Protein AF-A0AA35TJ56-F1 (afdb_monomer)

Structure (mmCIF, N/CA/C/O backbone):
data_AF-A0AA35TJ56-F1
#
_entry.id   AF-A0AA35TJ56-F1
#
loop_
_atom_site.group_PDB
_atom_site.id
_atom_site.type_symbol
_atom_site.label_atom_id
_atom_site.label_alt_id
_atom_site.label_comp_id
_atom_site.label_asym_id
_atom_site.label_entity_id
_atom_site.label_seq_id
_atom_site.pdbx_PDB_ins_code
_atom_site.Cartn_x
_atom_site.Cartn_y
_atom_site.Cartn_z
_atom_site.occupancy
_atom_site.B_iso_or_equiv
_atom_site.auth_seq_id
_atom_site.auth_comp_id
_atom_site.auth_asym_id
_atom_site.auth_atom_id
_atom_site.pdbx_PDB_model_num
ATOM 1 N N . MET A 1 1 ? 3.410 -33.409 -23.055 1.00 32.31 1 MET A N 1
ATOM 2 C CA . MET A 1 1 ? 4.841 -33.160 -22.765 1.00 32.31 1 MET A CA 1
ATOM 3 C C . MET A 1 1 ? 5.052 -31.660 -22.579 1.00 32.31 1 MET A C 1
ATOM 5 O O . MET A 1 1 ? 5.179 -30.959 -23.570 1.00 32.31 1 MET A O 1
ATOM 9 N N . HIS A 1 2 ? 5.062 -31.148 -21.345 1.00 24.89 2 HIS A N 1
ATOM 10 C CA . HIS A 1 2 ? 5.467 -29.762 -21.076 1.00 24.89 2 HIS A CA 1
ATOM 11 C C . HIS A 1 2 ? 6.762 -29.770 -20.264 1.00 24.89 2 HIS A C 1
ATOM 13 O O . HIS A 1 2 ? 6.748 -29.862 -19.041 1.00 24.89 2 HIS A O 1
ATOM 19 N N . LYS A 1 3 ? 7.899 -29.675 -20.961 1.00 28.48 3 LYS A N 1
ATOM 20 C CA . LYS A 1 3 ? 9.143 -29.186 -20.358 1.00 28.48 3 LYS A CA 1
ATOM 21 C C . LYS A 1 3 ? 9.008 -27.667 -20.249 1.00 28.48 3 LYS A C 1
ATOM 23 O O . LYS A 1 3 ? 9.344 -26.944 -21.183 1.00 28.48 3 LYS A O 1
ATOM 28 N N . LEU A 1 4 ? 8.464 -27.182 -19.136 1.00 37.34 4 LEU A N 1
ATOM 29 C CA . LEU A 1 4 ? 8.575 -25.769 -18.790 1.00 37.34 4 LEU A CA 1
ATOM 30 C C . LEU A 1 4 ? 10.019 -25.521 -18.344 1.00 37.34 4 LEU A C 1
ATOM 32 O O . LEU A 1 4 ? 10.494 -26.077 -17.358 1.00 37.34 4 LEU A O 1
ATOM 36 N N . SER A 1 5 ? 10.737 -24.746 -19.154 1.00 37.47 5 SER A N 1
ATOM 37 C CA . SER A 1 5 ? 12.117 -24.332 -18.918 1.00 37.47 5 SER A CA 1
ATOM 38 C C . SER A 1 5 ? 12.251 -23.634 -17.559 1.00 37.47 5 SER A C 1
ATOM 40 O O . SER A 1 5 ? 11.767 -22.519 -17.361 1.00 37.47 5 SER A O 1
ATOM 42 N N . SER A 1 6 ? 12.938 -24.308 -16.636 1.00 45.66 6 SER A N 1
ATOM 43 C CA . SER A 1 6 ? 13.346 -23.860 -15.298 1.00 45.66 6 SER A CA 1
ATOM 44 C C . SER A 1 6 ? 14.447 -22.779 -15.365 1.00 45.66 6 SER A C 1
ATOM 46 O O . SER A 1 6 ? 15.543 -22.946 -14.839 1.00 45.66 6 SER A O 1
ATOM 48 N N . LYS A 1 7 ? 14.210 -21.676 -16.091 1.00 52.25 7 LYS A N 1
ATOM 49 C CA . LYS A 1 7 ? 15.189 -20.569 -16.198 1.00 52.25 7 LYS A CA 1
ATOM 50 C C . LYS A 1 7 ? 14.617 -19.151 -16.213 1.00 52.25 7 LYS A C 1
ATOM 52 O O . LYS A 1 7 ? 15.402 -18.203 -16.217 1.00 52.25 7 LYS A O 1
ATOM 57 N N . ARG A 1 8 ? 13.296 -18.951 -16.191 1.00 55.12 8 ARG A N 1
ATOM 58 C CA . ARG A 1 8 ? 12.755 -17.588 -16.067 1.00 55.12 8 ARG A CA 1
ATOM 59 C C . ARG A 1 8 ? 12.786 -17.167 -14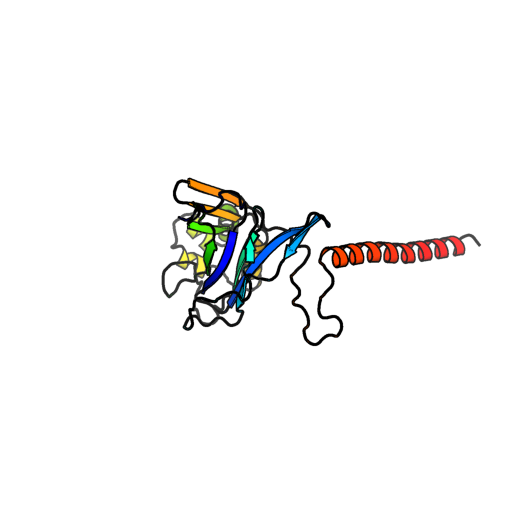.602 1.00 55.12 8 ARG A 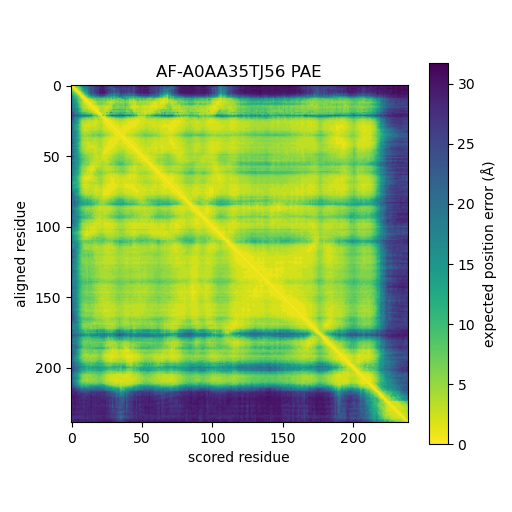C 1
ATOM 61 O O . ARG A 1 8 ? 11.987 -17.638 -13.805 1.00 55.12 8 ARG A O 1
ATOM 68 N N . ARG A 1 9 ? 13.717 -16.274 -14.261 1.00 71.25 9 ARG A N 1
ATOM 69 C CA . ARG A 1 9 ? 13.785 -15.592 -12.958 1.00 71.25 9 ARG A CA 1
ATOM 70 C C . ARG A 1 9 ? 12.761 -14.454 -12.865 1.00 71.25 9 ARG A C 1
ATOM 72 O O . ARG A 1 9 ? 13.068 -13.442 -12.272 1.00 71.25 9 ARG A O 1
ATOM 79 N N . HIS A 1 10 ? 11.611 -14.547 -13.521 1.00 79.50 10 HIS A N 1
ATOM 80 C CA . HIS A 1 10 ? 10.593 -13.497 -13.527 1.00 79.50 10 HIS A CA 1
ATOM 81 C C . HIS A 1 10 ? 9.206 -14.130 -13.642 1.00 79.50 10 HIS A C 1
ATOM 83 O O . HIS A 1 10 ? 9.070 -15.223 -14.203 1.00 79.50 10 HIS A O 1
ATOM 89 N N . SER A 1 11 ? 8.196 -13.433 -13.132 1.00 83.00 11 SER A N 1
ATOM 90 C CA . SER A 1 11 ? 6.788 -13.814 -13.233 1.00 83.00 11 SER A CA 1
ATOM 91 C C . SER A 1 11 ? 6.079 -12.930 -14.255 1.00 83.00 11 SER A C 1
ATOM 93 O O . SER A 1 11 ? 6.415 -11.757 -14.400 1.00 83.00 11 SER A O 1
ATOM 95 N N . CYS A 1 12 ? 5.122 -13.488 -14.984 1.00 83.25 12 CYS A N 1
ATOM 96 C CA . CYS A 1 12 ? 4.254 -12.767 -15.904 1.00 83.25 12 CYS A CA 1
ATOM 97 C C . CYS A 1 12 ? 2.834 -12.765 -15.336 1.00 83.25 12 CYS A C 1
ATOM 99 O O . CYS A 1 12 ? 2.259 -13.836 -15.144 1.00 83.25 12 CYS A O 1
ATOM 101 N N . VAL A 1 13 ? 2.266 -11.585 -15.092 1.00 85.38 13 VAL A N 1
ATOM 102 C CA . VAL A 1 13 ? 0.864 -11.408 -14.685 1.00 85.38 13 VAL A CA 1
ATOM 103 C C . VAL A 1 13 ? 0.025 -11.180 -15.938 1.00 85.38 13 VAL A C 1
ATOM 105 O O . VAL A 1 13 ? 0.345 -10.313 -16.752 1.00 85.38 13 VAL A O 1
ATOM 108 N N . CYS A 1 14 ? -1.046 -11.955 -16.105 1.00 86.38 14 CYS A N 1
ATOM 109 C CA . CYS A 1 14 ? -1.944 -11.852 -17.263 1.00 86.38 14 CYS A CA 1
ATOM 110 C C . CYS A 1 14 ? -3.373 -11.438 -16.888 1.00 86.38 14 CYS A C 1
ATOM 112 O O . CYS A 1 14 ? -4.100 -10.896 -17.723 1.00 86.38 14 CYS A O 1
ATOM 114 N N . LYS A 1 15 ? -3.778 -11.667 -15.635 1.00 87.62 15 LYS A N 1
ATOM 115 C CA . LYS A 1 15 ? -5.060 -11.213 -15.089 1.00 87.62 15 LYS A CA 1
ATOM 116 C C . LYS A 1 15 ? -4.904 -10.830 -13.627 1.00 87.62 15 LYS A C 1
ATOM 118 O O . LYS A 1 15 ? -4.000 -11.323 -12.949 1.00 87.62 15 LYS A O 1
ATOM 123 N N . TYR A 1 16 ? -5.834 -10.028 -13.137 1.00 90.38 16 TYR A N 1
ATOM 124 C CA . TYR A 1 16 ? -5.960 -9.719 -11.721 1.00 90.38 16 TYR A CA 1
ATOM 125 C C . TYR A 1 16 ? -7.432 -9.566 -11.334 1.00 90.38 16 TYR A C 1
ATOM 127 O O . TYR A 1 16 ? -8.294 -9.356 -12.189 1.00 90.38 16 TYR A O 1
ATOM 135 N N . THR A 1 17 ? -7.728 -9.667 -10.046 1.00 88.88 17 THR A N 1
ATOM 136 C CA . THR A 1 17 ? -8.991 -9.193 -9.472 1.00 88.88 17 THR A CA 1
ATOM 137 C C . THR A 1 17 ? -8.682 -8.456 -8.186 1.00 88.88 17 THR A C 1
ATOM 139 O O . THR A 1 17 ? -7.785 -8.853 -7.447 1.00 88.88 17 THR A O 1
ATOM 142 N N . SER A 1 18 ? -9.419 -7.390 -7.923 1.00 90.06 18 SER A N 1
ATOM 143 C CA . SER A 1 18 ? -9.176 -6.526 -6.776 1.00 90.06 18 SER A CA 1
ATOM 144 C C . SER A 1 18 ? -10.404 -6.499 -5.879 1.00 90.06 18 SER A C 1
ATOM 146 O O . SER A 1 18 ? -11.532 -6.563 -6.376 1.00 90.06 18 SER A O 1
ATOM 148 N N . HIS A 1 19 ? -10.176 -6.465 -4.570 1.00 87.69 19 HIS A N 1
ATOM 149 C CA . HIS A 1 19 ? -11.210 -6.634 -3.552 1.00 87.69 19 HIS A CA 1
ATOM 150 C C . HIS A 1 19 ? -10.999 -5.670 -2.370 1.00 87.69 19 HIS A C 1
ATOM 152 O O . HIS A 1 19 ? -10.620 -6.096 -1.278 1.00 87.69 19 HIS A O 1
ATOM 158 N N . PRO A 1 20 ? -11.156 -4.354 -2.586 1.00 84.12 20 PRO A N 1
ATOM 159 C CA . PRO A 1 20 ? -11.430 -3.417 -1.514 1.00 84.12 20 PRO A CA 1
ATOM 160 C C . PRO A 1 20 ? -12.930 -3.414 -1.184 1.00 84.12 20 PRO A C 1
ATOM 162 O O . PRO A 1 20 ? -13.748 -3.660 -2.072 1.00 84.12 20 PRO A O 1
ATOM 165 N N . HIS A 1 21 ? -13.321 -3.079 0.048 1.00 82.94 21 HIS A N 1
ATOM 166 C CA . HIS A 1 21 ? -14.738 -2.782 0.321 1.00 82.94 21 HIS A CA 1
ATOM 167 C C . HIS A 1 21 ? -15.114 -1.344 -0.091 1.00 82.94 21 HIS A C 1
ATOM 169 O O . HIS A 1 21 ? -16.293 -1.008 -0.199 1.00 82.94 21 HIS A O 1
ATOM 175 N N . SER A 1 22 ? -14.112 -0.521 -0.420 1.00 76.94 22 SER A N 1
ATOM 176 C CA . SER A 1 22 ? -14.234 0.932 -0.550 1.00 76.94 22 SER A CA 1
ATOM 177 C C . SER A 1 22 ? -13.885 1.529 -1.927 1.00 76.94 22 SER A C 1
ATOM 179 O O . SER A 1 22 ? -13.554 0.836 -2.887 1.00 76.94 22 SER A O 1
ATOM 181 N N . HIS A 1 23 ? -13.980 2.866 -1.980 1.00 82.75 23 HIS A N 1
ATOM 182 C CA . HIS A 1 23 ? -13.981 3.791 -3.128 1.00 82.75 23 HIS A CA 1
ATOM 183 C C . HIS A 1 23 ? -13.039 3.500 -4.306 1.00 82.75 23 HIS A C 1
ATOM 185 O O . HIS A 1 23 ? -13.389 3.789 -5.455 1.00 82.75 23 HIS A O 1
ATOM 191 N N . GLY A 1 24 ? -11.825 3.013 -4.068 1.00 91.44 24 GLY A N 1
ATOM 192 C CA . GLY A 1 24 ? -10.885 2.816 -5.161 1.00 91.44 24 GLY A CA 1
ATOM 193 C C . GLY A 1 24 ? -9.568 2.201 -4.748 1.00 91.44 24 GLY A C 1
ATOM 194 O O . GLY A 1 24 ? -9.271 2.042 -3.568 1.00 91.44 24 GLY A O 1
ATOM 195 N N . LEU A 1 25 ? -8.749 1.893 -5.747 1.00 93.56 25 LEU A N 1
ATOM 196 C CA . LEU A 1 25 ? -7.389 1.426 -5.542 1.00 93.56 25 LEU A CA 1
ATOM 197 C C . LEU A 1 25 ? -6.472 1.692 -6.730 1.00 93.56 25 LEU A C 1
ATOM 199 O O . LEU A 1 25 ? -6.903 1.979 -7.852 1.00 93.56 25 LEU A O 1
ATOM 203 N N . SER A 1 26 ? -5.183 1.548 -6.461 1.00 93.56 26 SER A N 1
ATOM 204 C CA . SER A 1 26 ? -4.117 1.504 -7.446 1.00 93.56 26 SER A CA 1
ATOM 205 C C . SER A 1 26 ? -3.113 0.439 -7.036 1.00 93.56 26 SER A C 1
ATOM 207 O O . SER A 1 26 ? -2.596 0.464 -5.921 1.00 93.56 26 SER A O 1
ATOM 209 N N . LEU A 1 27 ? -2.808 -0.473 -7.948 1.00 94.31 27 LEU A N 1
ATOM 210 C CA . LEU A 1 27 ? -1.710 -1.412 -7.818 1.00 94.31 27 LEU A CA 1
ATOM 211 C C . LEU A 1 27 ? -0.525 -0.908 -8.638 1.00 94.31 27 LEU A C 1
ATOM 213 O O . LEU A 1 27 ? -0.450 -1.094 -9.857 1.00 94.31 27 LEU A O 1
ATOM 217 N N . GLN A 1 28 ? 0.389 -0.251 -7.941 1.00 94.81 28 GLN A N 1
ATOM 218 C CA . GLN A 1 28 ? 1.573 0.357 -8.525 1.00 94.81 28 GLN A CA 1
ATOM 219 C C . GLN A 1 28 ? 2.660 -0.699 -8.723 1.00 94.81 28 GLN A C 1
ATOM 221 O O . GLN A 1 28 ? 2.873 -1.564 -7.867 1.00 94.81 28 GLN A O 1
ATOM 226 N N . HIS A 1 29 ? 3.356 -0.613 -9.855 1.00 95.50 29 HIS A N 1
ATOM 227 C CA . HIS A 1 29 ? 4.506 -1.453 -10.171 1.00 95.50 29 HIS A CA 1
ATOM 228 C C . HIS A 1 29 ? 5.757 -0.590 -10.132 1.00 95.50 29 HIS A C 1
ATOM 230 O O . HIS A 1 29 ? 5.953 0.257 -10.993 1.00 95.50 29 HIS A O 1
ATOM 236 N N . ILE A 1 30 ? 6.595 -0.787 -9.123 1.00 96.00 30 ILE A N 1
ATOM 237 C CA . ILE A 1 30 ? 7.781 0.030 -8.880 1.00 96.00 30 ILE A CA 1
ATOM 238 C C . ILE A 1 30 ? 9.030 -0.809 -9.147 1.00 96.00 30 ILE A C 1
ATOM 240 O O . ILE A 1 30 ? 9.107 -1.979 -8.757 1.00 96.00 30 ILE A O 1
ATOM 244 N N . ARG A 1 31 ? 10.023 -0.214 -9.811 1.00 95.44 31 ARG A N 1
ATOM 245 C CA . ARG A 1 31 ? 11.304 -0.859 -10.113 1.00 95.44 31 ARG A CA 1
ATOM 246 C C . ARG A 1 31 ? 12.460 0.110 -9.898 1.00 95.44 31 ARG A C 1
ATOM 248 O O . ARG A 1 31 ? 12.365 1.284 -10.233 1.00 95.44 31 ARG A O 1
ATOM 255 N N . TYR A 1 32 ? 13.569 -0.406 -9.376 1.00 96.06 32 TYR A N 1
ATOM 256 C CA . TYR A 1 32 ? 14.826 0.332 -9.341 1.00 96.06 32 TYR A CA 1
ATOM 257 C C . TYR A 1 32 ? 15.426 0.439 -10.748 1.00 96.06 32 TYR A C 1
ATOM 259 O O . TYR A 1 32 ? 15.684 -0.581 -11.397 1.00 96.06 32 TYR A O 1
ATOM 267 N N . ASN A 1 33 ? 15.651 1.666 -11.207 1.00 95.31 33 ASN A N 1
ATOM 268 C CA . ASN A 1 33 ? 16.311 1.969 -12.464 1.00 95.31 33 ASN A CA 1
ATOM 269 C C . ASN A 1 33 ? 17.790 2.278 -12.199 1.00 95.31 33 ASN A C 1
ATOM 271 O O . ASN A 1 33 ? 18.139 3.325 -11.657 1.00 95.31 33 ASN A O 1
ATOM 275 N N . SER A 1 34 ? 18.665 1.353 -12.594 1.00 94.50 34 SER A N 1
ATOM 276 C CA . SER A 1 34 ? 20.111 1.481 -12.402 1.00 94.50 34 SER A CA 1
ATOM 277 C C . SER A 1 34 ? 20.751 2.595 -13.226 1.00 94.50 34 SER A C 1
ATOM 279 O O . SER A 1 34 ? 21.840 3.033 -12.871 1.00 94.50 34 SER A O 1
ATOM 281 N N . ASP A 1 35 ? 20.107 3.042 -14.305 1.00 93.94 35 ASP A N 1
ATOM 282 C CA . ASP A 1 35 ? 20.694 4.014 -15.230 1.00 93.94 35 ASP A CA 1
ATOM 283 C C . ASP A 1 35 ? 20.685 5.431 -14.637 1.00 93.94 35 ASP A C 1
ATOM 285 O O . ASP A 1 35 ? 21.591 6.215 -14.906 1.00 93.94 35 ASP A O 1
ATOM 289 N N . CYS A 1 36 ? 19.704 5.740 -13.783 1.00 92.56 36 CYS A N 1
ATOM 290 C CA . CYS A 1 36 ? 19.621 7.006 -13.044 1.00 92.56 36 CYS A CA 1
ATOM 291 C C . CYS A 1 36 ? 19.573 6.848 -11.517 1.00 92.56 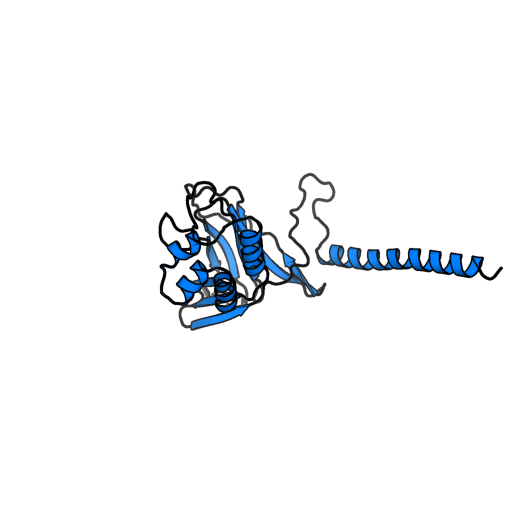36 CYS A C 1
ATOM 293 O O . CYS A 1 36 ? 19.429 7.832 -10.798 1.00 92.56 36 CYS A O 1
ATOM 295 N N . GLY A 1 37 ? 19.719 5.628 -11.000 1.00 94.19 37 GLY A N 1
ATOM 296 C CA . GLY A 1 37 ? 19.919 5.375 -9.574 1.00 94.19 37 GLY A CA 1
ATOM 297 C C . GLY A 1 37 ? 18.693 5.586 -8.680 1.00 94.19 37 GLY A C 1
ATOM 298 O O . GLY A 1 37 ? 18.863 5.732 -7.471 1.00 94.19 37 GLY A O 1
ATOM 299 N N . VAL A 1 38 ? 17.476 5.575 -9.232 1.00 95.12 38 VAL A N 1
ATOM 300 C CA . VAL A 1 38 ? 16.225 5.831 -8.492 1.00 95.12 38 VAL A CA 1
ATOM 301 C C . VAL A 1 38 ? 15.215 4.695 -8.629 1.00 95.12 38 VAL A C 1
ATOM 303 O O . VAL A 1 38 ? 15.296 3.880 -9.545 1.00 95.12 38 VAL A O 1
ATOM 306 N N . TYR A 1 39 ? 14.205 4.670 -7.760 1.00 95.75 39 TYR A N 1
ATOM 307 C CA . TYR A 1 39 ? 12.987 3.908 -8.025 1.00 95.75 39 TYR A CA 1
ATOM 308 C C . TYR A 1 39 ? 12.049 4.697 -8.941 1.00 95.75 39 TYR A C 1
ATOM 310 O O . TYR A 1 39 ? 11.766 5.870 -8.694 1.00 95.75 39 TYR A O 1
ATOM 318 N N . GLU A 1 40 ? 11.527 4.036 -9.970 1.00 96.25 40 GLU A N 1
ATOM 319 C CA . GLU A 1 40 ? 10.494 4.576 -10.850 1.00 96.25 40 GLU A CA 1
ATOM 320 C C . GLU A 1 40 ? 9.232 3.712 -10.808 1.00 96.25 40 GLU A C 1
ATOM 322 O O . GLU A 1 40 ? 9.286 2.486 -10.669 1.00 96.25 40 GLU A O 1
ATOM 327 N N . GLU A 1 41 ? 8.082 4.364 -10.934 1.00 95.94 41 GLU A N 1
ATOM 328 C CA . GLU A 1 41 ? 6.807 3.701 -11.162 1.00 95.94 41 GLU A CA 1
ATOM 329 C C . GLU A 1 41 ? 6.649 3.399 -12.663 1.00 95.94 41 GLU A C 1
ATOM 331 O O . GLU A 1 41 ? 6.697 4.287 -13.518 1.00 95.94 41 GLU A O 1
ATOM 336 N N . LEU A 1 42 ? 6.457 2.121 -12.976 1.00 95.56 42 LEU A N 1
ATOM 337 C CA . LEU A 1 42 ? 6.089 1.607 -14.292 1.00 95.56 42 LEU A CA 1
ATOM 338 C C . LEU A 1 42 ? 4.569 1.716 -14.496 1.00 95.56 42 LEU A C 1
ATOM 340 O O . LEU A 1 42 ? 3.840 2.108 -13.590 1.00 95.56 42 LEU A O 1
ATOM 344 N N . GLU A 1 43 ? 4.073 1.340 -15.680 1.00 94.44 43 GLU A N 1
ATOM 345 C CA . GLU A 1 43 ? 2.626 1.275 -15.937 1.00 94.44 43 GLU A CA 1
ATOM 346 C C . GLU A 1 43 ? 1.923 0.474 -14.815 1.00 94.44 43 GLU A C 1
ATOM 348 O O . GLU A 1 43 ? 2.244 -0.706 -14.633 1.00 94.44 43 GLU A O 1
ATOM 353 N N . PRO A 1 44 ? 0.997 1.087 -14.042 1.00 94.00 44 PRO A N 1
ATOM 354 C CA . PRO A 1 44 ? 0.299 0.396 -12.966 1.00 94.00 44 PRO A CA 1
ATOM 355 C C . PRO A 1 44 ? -0.448 -0.828 -13.491 1.00 94.00 44 PRO A C 1
ATOM 357 O O . PRO A 1 44 ? -1.063 -0.787 -14.557 1.00 94.00 44 PRO A O 1
ATOM 360 N N . ILE A 1 45 ? -0.426 -1.913 -12.721 1.00 94.81 45 ILE A N 1
ATOM 361 C CA . ILE A 1 45 ? -1.091 -3.168 -13.102 1.00 94.81 45 ILE A CA 1
ATOM 362 C C . ILE A 1 45 ? -2.611 -3.007 -13.010 1.00 94.81 45 ILE A C 1
ATOM 364 O O . ILE A 1 45 ? -3.347 -3.503 -13.863 1.00 94.81 45 ILE A O 1
ATOM 368 N N . ASP A 1 46 ? -3.068 -2.295 -11.982 1.00 93.19 46 ASP A N 1
ATOM 369 C CA . ASP A 1 46 ? -4.462 -1.916 -11.787 1.00 93.19 46 ASP A CA 1
ATOM 370 C C . ASP A 1 46 ? -4.529 -0.460 -11.325 1.00 93.19 46 ASP A C 1
ATOM 372 O O . ASP A 1 46 ? -3.711 -0.003 -10.526 1.00 93.19 46 ASP A O 1
ATOM 376 N N . ARG A 1 47 ? -5.521 0.271 -11.821 1.00 92.50 47 ARG A N 1
ATOM 377 C CA . ARG A 1 47 ? -5.854 1.609 -11.347 1.00 92.50 47 ARG A CA 1
ATOM 378 C C . ARG A 1 47 ? -7.340 1.843 -11.547 1.00 92.50 47 ARG A C 1
ATOM 380 O O . ARG A 1 47 ? -7.776 2.272 -12.616 1.00 92.50 47 ARG A O 1
ATOM 387 N N . ASN A 1 48 ? -8.102 1.624 -10.484 1.00 91.69 48 ASN A N 1
ATOM 388 C CA . ASN A 1 48 ? -9.535 1.856 -10.455 1.00 91.69 48 ASN A CA 1
ATOM 389 C C . ASN A 1 48 ? -9.897 2.782 -9.291 1.00 91.69 48 ASN A C 1
ATOM 391 O O . ASN A 1 48 ? -10.168 2.339 -8.181 1.00 91.69 48 ASN A O 1
ATOM 395 N N . LEU A 1 49 ? -9.913 4.090 -9.555 1.00 91.44 49 LEU A N 1
ATOM 396 C CA . LEU A 1 49 ? -10.263 5.109 -8.555 1.00 91.44 49 LEU A CA 1
ATOM 397 C C . LEU A 1 49 ? -11.776 5.274 -8.341 1.00 91.44 49 LEU A C 1
ATOM 399 O O . LEU A 1 49 ? -12.189 6.113 -7.547 1.00 91.44 49 LEU A O 1
ATOM 403 N N . LYS A 1 50 ? -12.593 4.541 -9.101 1.00 90.44 50 LYS A N 1
ATOM 404 C CA . LYS A 1 50 ? -14.057 4.539 -9.007 1.00 90.44 50 LYS A CA 1
ATOM 405 C C . LYS A 1 50 ? -14.538 3.099 -8.892 1.00 90.44 50 LYS A C 1
ATOM 407 O O . LYS A 1 50 ? -15.356 2.639 -9.688 1.00 90.44 50 LYS A O 1
ATOM 412 N N . TYR A 1 51 ? -13.933 2.376 -7.961 1.00 89.56 51 TYR A N 1
ATOM 413 C CA . TYR A 1 51 ? -14.264 0.986 -7.730 1.00 89.56 51 TYR A CA 1
ATOM 414 C C . TYR A 1 51 ? -15.679 0.887 -7.150 1.00 89.56 51 TYR A C 1
ATOM 416 O O . TYR A 1 51 ? -16.055 1.668 -6.277 1.00 89.56 51 TYR A O 1
ATOM 424 N N . ASP A 1 52 ? -16.461 -0.066 -7.653 1.00 88.12 52 ASP A N 1
ATOM 425 C CA . ASP A 1 52 ? -17.775 -0.410 -7.114 1.00 88.12 52 ASP A CA 1
ATOM 426 C C . ASP A 1 52 ? -17.682 -1.814 -6.526 1.00 88.12 52 ASP A C 1
ATOM 428 O O . ASP A 1 52 ? -17.467 -2.786 -7.252 1.00 88.12 52 ASP A O 1
ATOM 432 N N . PHE A 1 53 ? -17.858 -1.920 -5.209 1.00 85.88 53 PHE A N 1
ATOM 433 C CA . PHE A 1 53 ? -17.828 -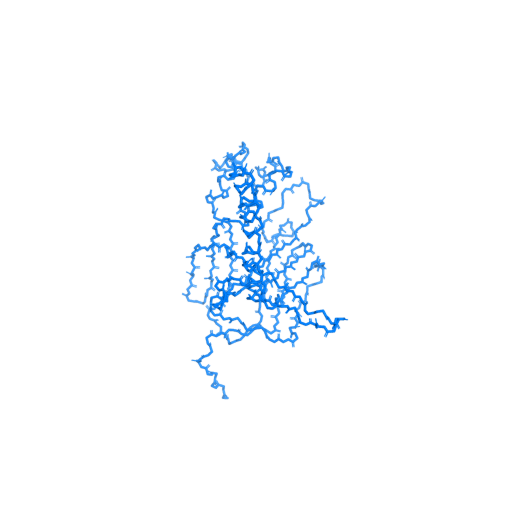3.193 -4.494 1.00 85.88 53 PHE A CA 1
ATOM 434 C C . PHE A 1 53 ? -18.849 -4.209 -5.022 1.00 85.88 53 PHE A C 1
ATOM 436 O O . PHE A 1 53 ? -18.610 -5.415 -4.943 1.00 85.88 53 PHE A O 1
ATOM 443 N N . ASN A 1 54 ? -19.956 -3.752 -5.614 1.00 88.19 54 ASN A N 1
ATOM 444 C CA . ASN A 1 54 ? -20.957 -4.634 -6.215 1.00 88.19 54 ASN A CA 1
ATOM 445 C C . ASN A 1 54 ? -20.512 -5.201 -7.573 1.00 88.19 54 ASN A C 1
ATOM 447 O O . ASN A 1 54 ? -21.172 -6.088 -8.117 1.00 88.19 54 ASN A O 1
ATOM 451 N N . PHE A 1 55 ? -19.402 -4.707 -8.126 1.00 88.75 55 PHE A N 1
ATOM 452 C CA . PHE A 1 55 ? -18.876 -5.098 -9.426 1.00 88.75 55 PHE A CA 1
ATOM 453 C C . PHE A 1 55 ? -17.450 -5.649 -9.315 1.00 88.75 55 PHE A C 1
ATOM 455 O O . PHE A 1 55 ? -16.459 -5.018 -9.686 1.00 88.75 55 PHE A O 1
ATOM 462 N N . GLN A 1 56 ? -17.353 -6.883 -8.823 1.00 88.62 56 GLN A N 1
ATOM 463 C CA . GLN A 1 56 ? -16.087 -7.599 -8.683 1.00 88.62 56 GLN A CA 1
ATOM 464 C C . GLN A 1 56 ? -15.895 -8.536 -9.873 1.00 88.62 56 GLN A C 1
ATOM 466 O O . GLN A 1 56 ? -16.676 -9.465 -10.081 1.00 88.62 56 GLN A O 1
ATOM 471 N N . GLN A 1 57 ? -14.854 -8.298 -10.668 1.00 89.19 57 GLN A N 1
ATOM 472 C CA . GLN A 1 57 ? -14.572 -9.092 -11.861 1.00 89.19 57 GLN A CA 1
ATOM 473 C C . GLN A 1 57 ? -13.083 -9.388 -12.017 1.00 89.19 57 GLN A C 1
ATOM 475 O O . GLN A 1 57 ? -12.219 -8.626 -11.581 1.00 89.19 57 GLN A O 1
ATOM 480 N N . ILE A 1 58 ? -12.789 -10.473 -12.734 1.00 92.06 58 ILE A N 1
ATOM 481 C CA . ILE A 1 58 ? -11.435 -10.762 -13.199 1.00 92.06 58 ILE A CA 1
ATOM 482 C C . ILE A 1 58 ? -11.143 -9.870 -14.405 1.00 92.06 58 ILE A C 1
ATOM 484 O O . ILE A 1 58 ? -11.742 -10.025 -15.470 1.00 92.06 58 ILE A O 1
ATOM 488 N N . ASN A 1 59 ? -10.178 -8.970 -14.253 1.00 91.38 59 ASN A N 1
ATOM 489 C CA . ASN A 1 59 ? -9.710 -8.105 -15.323 1.00 91.38 59 ASN A CA 1
ATOM 490 C C . ASN A 1 59 ? -8.580 -8.787 -16.093 1.00 91.38 59 ASN A C 1
ATOM 492 O O . ASN A 1 59 ? -7.613 -9.297 -15.522 1.00 91.38 59 ASN A O 1
ATOM 496 N N . HIS A 1 60 ? -8.703 -8.787 -17.417 1.00 91.38 60 HIS A N 1
ATOM 497 C CA . HIS A 1 60 ? -7.664 -9.266 -18.317 1.00 91.38 60 HIS A CA 1
ATOM 498 C C . HIS A 1 60 ? -6.736 -8.113 -18.695 1.00 91.38 60 HIS A C 1
ATOM 500 O O . HIS A 1 60 ? -7.190 -7.081 -19.195 1.00 91.38 60 HIS A O 1
ATOM 506 N N . LEU A 1 61 ? -5.432 -8.301 -18.505 1.00 89.88 61 LEU A N 1
ATOM 507 C CA . LEU A 1 61 ? -4.445 -7.321 -18.940 1.00 89.88 61 LEU A CA 1
ATOM 508 C C . LEU A 1 61 ? -4.320 -7.360 -20.468 1.00 89.88 61 LEU A C 1
ATOM 510 O O . LEU A 1 61 ? -4.219 -8.431 -21.067 1.00 89.88 61 LEU A O 1
ATOM 514 N N . ARG A 1 62 ? -4.294 -6.184 -21.110 1.00 87.88 62 ARG A N 1
ATOM 515 C CA . ARG A 1 62 ? -4.093 -6.073 -22.571 1.00 87.88 62 ARG A CA 1
ATOM 516 C C . ARG A 1 62 ? -2.738 -6.632 -23.006 1.00 87.88 62 ARG A C 1
ATOM 518 O O . ARG A 1 62 ? -2.605 -7.145 -24.113 1.00 87.88 62 ARG A O 1
ATOM 525 N N . ARG A 1 63 ? -1.735 -6.486 -22.142 1.00 90.19 63 ARG A N 1
ATOM 526 C CA . ARG A 1 63 ? -0.380 -7.010 -22.297 1.00 90.19 63 ARG A CA 1
ATOM 527 C C . ARG A 1 63 ? 0.041 -7.615 -20.972 1.00 90.19 63 ARG A C 1
ATOM 529 O O . ARG A 1 63 ? -0.260 -7.057 -19.923 1.00 90.19 63 ARG A O 1
ATOM 536 N N . GLU A 1 64 ? 0.735 -8.739 -21.029 1.00 92.69 64 GLU A N 1
ATOM 537 C CA . GLU A 1 64 ? 1.278 -9.359 -19.826 1.00 92.69 64 GLU A CA 1
ATOM 538 C C . GLU A 1 64 ? 2.297 -8.432 -19.159 1.00 92.69 64 GLU A C 1
ATOM 540 O O . GLU A 1 64 ? 3.152 -7.847 -19.831 1.00 92.69 64 GLU A O 1
ATOM 545 N N . VAL A 1 65 ? 2.222 -8.327 -17.835 1.00 94.62 65 VAL A N 1
ATOM 546 C CA . VAL A 1 65 ? 3.158 -7.522 -17.047 1.00 94.62 65 VAL A CA 1
ATOM 547 C C . VAL A 1 65 ? 4.252 -8.428 -16.493 1.00 94.62 65 VAL A C 1
ATOM 549 O O . VAL A 1 65 ? 3.968 -9.432 -15.840 1.00 94.62 65 VAL A O 1
ATOM 552 N N . ILE A 1 66 ? 5.514 -8.078 -16.754 1.00 94.31 66 ILE A N 1
ATOM 553 C CA . ILE A 1 66 ? 6.680 -8.841 -16.294 1.00 94.31 66 ILE A CA 1
ATOM 554 C C . ILE A 1 66 ? 7.175 -8.286 -14.957 1.00 94.31 66 ILE A C 1
ATOM 556 O O . ILE A 1 66 ? 7.781 -7.210 -14.905 1.00 94.31 66 ILE A O 1
ATOM 560 N N . ILE A 1 67 ? 7.004 -9.086 -13.909 1.00 93.31 67 ILE A N 1
ATOM 561 C CA . ILE A 1 67 ? 7.512 -8.838 -12.561 1.00 93.31 67 ILE A CA 1
ATOM 562 C C . ILE A 1 67 ? 8.865 -9.525 -12.402 1.00 93.31 67 ILE A C 1
ATOM 564 O O . ILE A 1 67 ? 8.983 -10.751 -12.517 1.00 93.31 67 ILE A O 1
ATOM 568 N N . LYS A 1 68 ? 9.902 -8.729 -12.159 1.00 93.06 68 LYS A N 1
ATOM 569 C CA . LYS A 1 68 ? 11.275 -9.185 -11.932 1.00 93.06 68 LYS A CA 1
ATOM 570 C C . LYS A 1 68 ? 11.583 -9.229 -10.427 1.00 93.06 68 LYS A C 1
ATOM 572 O O . LYS A 1 68 ? 10.926 -8.550 -9.644 1.00 93.06 68 LYS A O 1
ATOM 577 N N . PRO A 1 69 ? 12.584 -10.014 -9.994 1.00 89.81 69 PRO A N 1
ATOM 578 C CA . PRO A 1 69 ? 13.039 -10.009 -8.613 1.00 89.81 69 PRO A CA 1
ATOM 579 C C . PRO A 1 69 ? 13.582 -8.622 -8.269 1.00 89.81 69 PRO A C 1
ATOM 581 O O . PRO A 1 69 ? 14.333 -8.053 -9.061 1.00 89.81 69 PRO A O 1
ATOM 584 N N . GLY A 1 70 ? 13.202 -8.102 -7.103 1.00 89.38 70 GLY A N 1
ATOM 585 C CA . GLY A 1 70 ? 13.523 -6.737 -6.677 1.00 89.38 70 GLY A CA 1
ATOM 586 C C . GLY A 1 70 ? 12.490 -5.685 -7.093 1.00 89.38 70 GLY A C 1
ATOM 587 O O . GLY A 1 70 ? 12.581 -4.553 -6.631 1.00 89.38 70 GLY A O 1
ATOM 588 N N . ASP A 1 71 ? 11.499 -6.040 -7.914 1.00 93.81 71 ASP A N 1
ATOM 589 C CA . ASP A 1 71 ? 10.339 -5.175 -8.126 1.00 93.81 71 ASP A CA 1
ATOM 590 C C . ASP A 1 71 ? 9.479 -5.094 -6.867 1.00 93.81 71 ASP A C 1
ATOM 592 O O . ASP A 1 71 ? 9.388 -6.046 -6.087 1.00 93.81 71 ASP A O 1
ATOM 596 N N . ILE A 1 72 ? 8.777 -3.974 -6.733 1.00 92.25 72 ILE A N 1
ATOM 597 C CA . ILE A 1 72 ? 7.859 -3.701 -5.636 1.00 92.25 72 ILE A CA 1
ATOM 598 C C . ILE A 1 72 ? 6.454 -3.557 -6.218 1.00 92.25 72 ILE A C 1
ATOM 600 O O . ILE A 1 72 ? 6.222 -2.786 -7.150 1.00 92.25 72 ILE A O 1
ATOM 604 N N . LEU A 1 73 ? 5.514 -4.322 -5.667 1.00 92.75 73 LEU A N 1
ATOM 605 C CA . LEU A 1 73 ? 4.090 -4.194 -5.957 1.00 92.75 73 LEU A CA 1
ATOM 606 C C . LEU A 1 73 ? 3.429 -3.495 -4.778 1.00 92.75 73 LEU A C 1
ATOM 608 O O . LEU A 1 73 ? 3.330 -4.072 -3.697 1.00 92.75 73 LEU A O 1
ATOM 612 N N . GLN A 1 74 ? 3.000 -2.253 -4.983 1.00 92.44 74 GLN A N 1
ATOM 613 C CA . GLN A 1 74 ? 2.382 -1.450 -3.934 1.00 92.44 74 GLN A CA 1
ATOM 614 C C . GLN A 1 74 ? 0.886 -1.326 -4.204 1.00 92.44 74 GLN A C 1
ATOM 616 O O . GLN A 1 74 ? 0.466 -0.655 -5.147 1.00 92.44 74 GLN A O 1
ATOM 621 N N . LEU A 1 75 ? 0.078 -1.978 -3.370 1.00 93.12 75 LEU A N 1
ATOM 622 C CA . LEU A 1 75 ? -1.370 -1.824 -3.393 1.00 93.12 75 LEU A CA 1
ATOM 623 C C . LEU A 1 75 ? -1.766 -0.644 -2.500 1.00 93.12 75 LEU A C 1
ATOM 625 O O . LEU A 1 75 ? -1.535 -0.668 -1.294 1.00 93.12 75 LEU A O 1
ATOM 629 N N . LYS A 1 76 ? -2.368 0.381 -3.099 1.00 92.06 76 LYS A N 1
ATOM 630 C CA . LYS A 1 76 ? -2.964 1.518 -2.394 1.00 92.06 76 LYS A CA 1
ATOM 631 C C . LYS A 1 76 ? -4.469 1.450 -2.540 1.00 92.06 76 LYS A C 1
ATOM 633 O O . LYS A 1 76 ? -4.956 1.450 -3.667 1.00 92.06 76 LYS A O 1
ATOM 638 N N . CYS A 1 77 ? -5.186 1.433 -1.426 1.00 93.25 77 CYS A N 1
ATOM 639 C CA . CYS A 1 77 ? -6.639 1.541 -1.404 1.00 93.25 77 CYS A CA 1
ATOM 640 C C . CYS A 1 77 ? -7.051 2.917 -0.882 1.00 93.25 77 CYS A C 1
ATOM 642 O O . CYS A 1 77 ? -6.416 3.474 0.012 1.00 93.25 77 CYS A O 1
ATOM 644 N N . PHE A 1 78 ? -8.104 3.466 -1.475 1.00 92.25 78 PHE A N 1
ATOM 645 C CA . PHE A 1 78 ? -8.686 4.751 -1.128 1.00 92.25 78 PHE A CA 1
ATOM 646 C C . PHE A 1 78 ? -10.044 4.488 -0.489 1.00 92.25 78 PHE A C 1
ATOM 648 O O . PHE A 1 78 ? -10.938 3.928 -1.129 1.00 92.25 78 PHE A O 1
ATOM 655 N N . TYR A 1 79 ? -10.179 4.883 0.772 1.00 89.75 79 TYR A N 1
ATOM 656 C CA . TYR A 1 79 ? -11.357 4.611 1.586 1.00 89.75 79 TYR A CA 1
ATOM 657 C C . TYR A 1 79 ? -12.233 5.847 1.727 1.00 89.75 79 TYR A C 1
ATOM 659 O O . TYR A 1 79 ? -11.738 6.974 1.766 1.00 89.75 79 TYR A O 1
ATOM 667 N N . GLY A 1 80 ? -13.544 5.627 1.817 1.00 86.50 80 GLY A N 1
ATOM 668 C CA . GLY A 1 80 ? -14.511 6.685 2.090 1.00 86.50 80 GLY A CA 1
ATOM 669 C C . GLY A 1 80 ? -15.392 6.309 3.270 1.00 86.50 80 GLY A C 1
ATOM 670 O O . GLY A 1 80 ? -16.402 5.644 3.081 1.00 86.50 80 GLY A O 1
ATOM 671 N N . THR A 1 81 ? -15.043 6.782 4.465 1.00 87.62 81 THR A N 1
ATOM 672 C CA . THR A 1 81 ? -15.713 6.427 5.731 1.00 87.62 81 THR A CA 1
ATOM 673 C C . THR A 1 81 ? -16.752 7.456 6.187 1.00 87.62 81 THR A C 1
ATOM 675 O O . THR A 1 81 ? -17.244 7.402 7.303 1.00 87.62 81 THR A O 1
ATOM 678 N N . THR A 1 82 ? -17.150 8.396 5.321 1.00 85.44 82 THR A N 1
ATOM 679 C CA . THR A 1 82 ? -18.077 9.502 5.665 1.00 85.44 82 THR A CA 1
ATOM 680 C C . THR A 1 82 ? -19.468 9.078 6.157 1.00 85.44 82 THR A C 1
ATOM 682 O O . THR A 1 82 ? -20.227 9.928 6.612 1.00 85.44 82 THR A O 1
ATOM 685 N N . LYS A 1 83 ? -19.834 7.802 6.000 1.00 83.81 83 LYS A N 1
ATOM 686 C CA . LYS A 1 83 ? -21.129 7.243 6.413 1.00 83.81 83 LYS A CA 1
ATOM 687 C C . LYS A 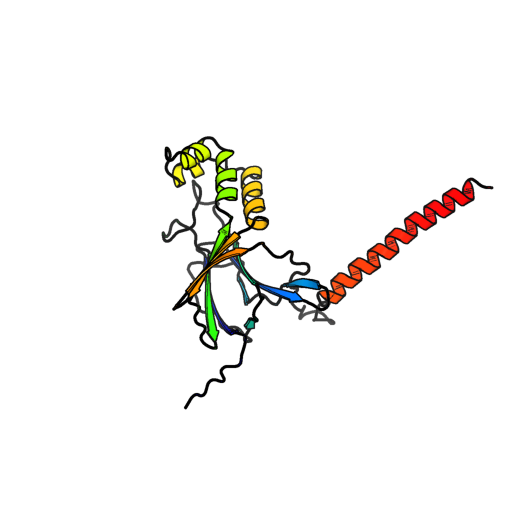1 83 ? -21.045 6.424 7.703 1.00 83.81 83 LYS A C 1
ATOM 689 O O . LYS A 1 83 ? -22.079 5.954 8.161 1.00 83.81 83 LYS A O 1
ATOM 694 N N . GLU A 1 84 ? -19.844 6.237 8.238 1.00 85.94 84 GLU A N 1
ATOM 695 C CA . GLU A 1 84 ? -19.602 5.430 9.426 1.00 85.94 84 GLU A CA 1
ATOM 696 C C . GLU A 1 84 ? -19.597 6.324 10.669 1.00 85.94 84 GLU A C 1
ATOM 698 O O . GLU A 1 84 ? -19.022 7.414 10.662 1.00 85.94 84 GLU A O 1
ATOM 703 N N . ASP A 1 85 ? -20.226 5.851 11.745 1.00 85.94 85 ASP A N 1
ATOM 704 C CA . ASP A 1 85 ? -20.319 6.582 13.018 1.00 85.94 85 ASP A CA 1
ATOM 705 C C . ASP A 1 85 ? -19.047 6.447 13.880 1.00 85.94 85 ASP A C 1
ATOM 707 O O . ASP A 1 85 ? -18.928 7.074 14.933 1.00 85.94 85 ASP A O 1
ATOM 711 N N . GLY A 1 86 ? -18.090 5.624 13.446 1.00 90.38 86 GLY A N 1
ATOM 712 C CA . GLY A 1 86 ? -16.857 5.323 14.164 1.00 90.38 86 GLY A CA 1
ATOM 713 C C . GLY A 1 86 ? -15.735 4.879 13.231 1.00 90.38 86 GLY A C 1
ATOM 714 O O . GLY A 1 86 ? -15.847 4.938 12.006 1.00 90.38 86 GLY A O 1
ATOM 715 N N . VAL A 1 87 ? -14.627 4.442 13.823 1.00 93.56 87 VAL A N 1
ATOM 716 C CA . VAL A 1 87 ? -13.482 3.914 13.086 1.00 93.56 87 VAL A CA 1
ATOM 717 C C . VAL A 1 87 ? -13.861 2.613 12.376 1.00 93.56 87 VAL A C 1
ATOM 719 O O . VAL A 1 87 ? -14.500 1.729 12.947 1.00 93.56 87 VAL A O 1
ATOM 722 N N . THR A 1 88 ? -13.409 2.472 11.135 1.00 92.75 88 THR A N 1
ATOM 723 C CA . THR A 1 88 ? -13.477 1.213 10.395 1.00 92.75 88 THR A CA 1
ATOM 724 C C . THR A 1 88 ? -12.108 0.552 10.435 1.00 92.75 88 THR A C 1
ATOM 726 O O . THR A 1 88 ? -11.104 1.180 10.095 1.00 92.75 88 THR A O 1
ATOM 729 N N . ILE A 1 89 ? -12.055 -0.706 10.863 1.00 92.88 89 ILE A N 1
ATOM 730 C CA . ILE A 1 89 ? -10.812 -1.480 10.952 1.00 92.88 89 ILE A CA 1
ATOM 731 C C . ILE A 1 89 ? -10.692 -2.457 9.784 1.00 92.88 89 ILE A C 1
ATOM 733 O O . ILE A 1 89 ? -11.673 -2.758 9.111 1.00 92.88 89 ILE A O 1
ATOM 737 N N . GLY A 1 90 ? -9.483 -2.963 9.544 1.00 91.62 90 GLY A N 1
ATOM 738 C CA . GLY A 1 90 ? -9.272 -4.046 8.588 1.00 91.62 90 GLY A CA 1
ATOM 739 C C . GLY A 1 90 ? -9.751 -5.391 9.140 1.00 91.62 90 GLY A C 1
ATOM 740 O O . GLY A 1 90 ? -9.487 -5.698 10.303 1.00 91.62 90 GLY A O 1
ATOM 741 N N . GLY A 1 91 ? -10.409 -6.215 8.323 1.00 90.56 91 GLY A N 1
ATOM 742 C CA . GLY A 1 91 ? -10.957 -7.487 8.800 1.00 90.56 91 GLY A CA 1
ATOM 743 C C . GLY A 1 91 ? -11.772 -8.265 7.769 1.00 90.56 91 GLY A C 1
ATOM 744 O O . GLY A 1 91 ? -11.752 -7.962 6.580 1.00 90.56 91 GLY A O 1
ATOM 745 N N . LEU A 1 92 ? -12.438 -9.330 8.230 1.00 89.06 92 LEU A N 1
ATOM 746 C CA . LEU A 1 92 ? -13.206 -10.255 7.382 1.00 89.06 92 LEU A CA 1
ATOM 747 C C . LEU A 1 92 ? -14.712 -9.974 7.359 1.00 89.06 92 LEU A C 1
ATOM 749 O O . LEU A 1 92 ? -15.436 -10.578 6.566 1.00 89.06 92 LEU A O 1
ATOM 753 N N . SER A 1 93 ? -15.193 -9.100 8.242 1.00 87.62 93 SER A N 1
ATOM 754 C CA . SER A 1 93 ? -16.603 -8.732 8.309 1.00 87.62 93 SER A CA 1
ATOM 755 C C . SER A 1 93 ? -16.992 -7.811 7.156 1.00 87.6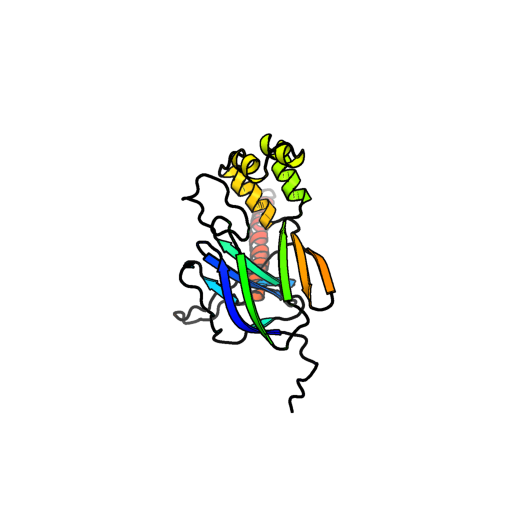2 93 SER A C 1
ATOM 757 O O . SER A 1 93 ? -16.174 -7.079 6.608 1.00 87.62 93 SER A O 1
ATOM 759 N N . THR A 1 94 ? -18.287 -7.758 6.850 1.00 83.06 94 THR A N 1
ATOM 760 C CA . THR A 1 94 ? -18.849 -6.777 5.907 1.00 83.06 94 THR A CA 1
ATOM 761 C C . THR A 1 94 ? -18.786 -5.340 6.426 1.00 83.06 94 THR A C 1
ATOM 763 O O . THR A 1 94 ? -19.064 -4.417 5.672 1.00 83.06 94 THR A O 1
ATOM 766 N N . ARG A 1 95 ? -18.522 -5.157 7.726 1.00 85.06 95 ARG A N 1
ATOM 767 C CA . ARG A 1 95 ? -18.326 -3.846 8.365 1.00 85.06 95 ARG A CA 1
ATOM 768 C C . ARG A 1 95 ? -16.856 -3.465 8.508 1.00 85.06 95 ARG A C 1
ATOM 770 O O . ARG A 1 95 ? -16.573 -2.343 8.901 1.00 85.06 95 ARG A O 1
ATOM 777 N N . ASP A 1 96 ? -15.957 -4.399 8.227 1.00 89.88 96 ASP A N 1
ATOM 778 C CA . ASP A 1 96 ? -14.530 -4.127 8.203 1.00 89.88 96 ASP A CA 1
ATOM 779 C C . ASP A 1 96 ? -14.141 -3.678 6.794 1.00 89.88 96 ASP A C 1
ATOM 781 O O . ASP A 1 96 ? -14.915 -3.825 5.850 1.00 89.88 96 ASP A O 1
ATOM 785 N N . GLU A 1 97 ? -12.930 -3.169 6.628 1.00 92.50 97 GLU A N 1
ATOM 786 C CA . GLU A 1 97 ? -12.339 -2.893 5.323 1.00 92.50 97 GLU A CA 1
ATOM 787 C C . GLU A 1 97 ? -11.347 -3.984 4.912 1.00 92.50 97 GLU A C 1
ATOM 789 O O . GLU A 1 97 ? -10.699 -4.639 5.733 1.00 92.50 97 GLU A O 1
ATOM 794 N N . MET A 1 98 ? -11.196 -4.152 3.603 1.00 92.06 98 MET A N 1
ATOM 795 C CA . MET A 1 98 ? -10.164 -4.994 3.004 1.00 92.06 98 MET A CA 1
ATOM 796 C C . MET A 1 98 ? -9.402 -4.200 1.951 1.00 92.06 98 MET A C 1
ATOM 798 O O . MET A 1 98 ? -9.927 -3.268 1.350 1.00 92.06 98 MET A O 1
ATOM 802 N N . CYS A 1 99 ? -8.160 -4.599 1.692 1.00 93.75 99 CYS A N 1
ATOM 803 C CA . CYS A 1 99 ? -7.363 -4.079 0.588 1.00 93.75 99 CYS A CA 1
ATOM 804 C C . CYS A 1 99 ? -6.552 -5.210 -0.017 1.00 93.75 99 CYS A C 1
ATOM 806 O O . CYS A 1 99 ? -5.429 -5.490 0.400 1.00 93.75 99 CYS A O 1
ATOM 808 N N . LEU A 1 100 ? -7.168 -5.909 -0.967 1.00 93.06 100 LEU A N 1
ATOM 809 C CA . LEU A 1 100 ? -6.609 -7.118 -1.557 1.00 93.06 100 LEU A CA 1
ATOM 810 C C . LEU A 1 100 ? -6.545 -7.006 -3.079 1.00 93.06 100 LEU A C 1
ATOM 812 O O . LEU A 1 100 ? -7.434 -6.447 -3.727 1.00 93.06 100 LEU A O 1
ATOM 816 N N . SER A 1 101 ? -5.506 -7.603 -3.656 1.00 93.00 101 SER A N 1
ATOM 817 C CA . SER A 1 101 ? -5.396 -7.837 -5.092 1.00 93.00 101 SER A CA 1
ATOM 818 C C . SER A 1 101 ? -4.873 -9.249 -5.332 1.00 93.00 101 SER A C 1
ATOM 820 O O . SER A 1 101 ? -3.896 -9.681 -4.721 1.00 93.00 101 SER A O 1
ATOM 822 N N . PHE A 1 102 ? -5.556 -9.983 -6.203 1.00 92.50 102 PHE A N 1
ATOM 823 C CA . PHE A 1 102 ? -5.258 -11.366 -6.542 1.00 92.50 102 PHE A CA 1
ATOM 824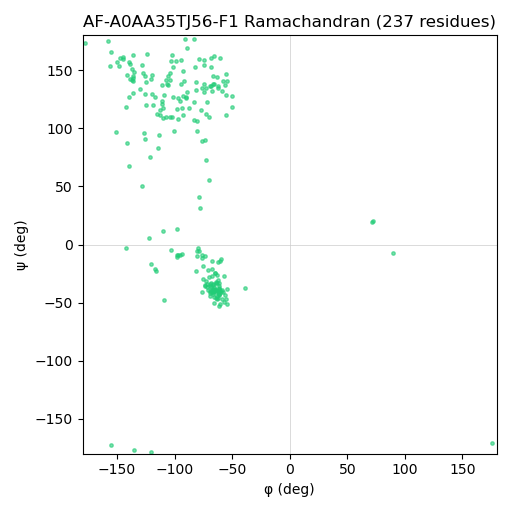 C C . PHE A 1 102 ? -4.705 -11.432 -7.959 1.00 92.50 102 PHE A C 1
ATOM 826 O O . PHE A 1 102 ? -5.331 -10.940 -8.900 1.00 92.50 102 PHE A O 1
ATOM 833 N N . PHE A 1 103 ? -3.562 -12.094 -8.124 1.00 90.50 103 PHE A N 1
ATOM 834 C CA . PHE A 1 103 ? -2.866 -12.196 -9.404 1.00 90.50 103 PHE A CA 1
ATOM 835 C C . PHE A 1 103 ? -3.005 -13.574 -10.025 1.00 90.50 103 PHE A C 1
ATOM 837 O O . PHE A 1 103 ? -2.789 -14.595 -9.375 1.00 90.50 103 PHE A O 1
ATOM 844 N N . PHE A 1 104 ? -3.249 -13.591 -11.331 1.00 91.88 104 PHE A N 1
ATOM 845 C CA . PHE A 1 104 ? -3.107 -14.780 -12.155 1.00 91.88 104 PHE A CA 1
ATOM 846 C C . PHE A 1 104 ? -1.799 -14.652 -12.922 1.00 91.88 104 PHE A C 1
ATOM 848 O O . PHE A 1 104 ? -1.659 -13.795 -13.802 1.00 91.88 104 PHE A O 1
ATOM 855 N N . TYR A 1 105 ? -0.834 -15.486 -12.551 1.00 91.25 105 TYR A N 1
ATOM 856 C CA . TYR A 1 105 ? 0.535 -15.363 -13.023 1.00 91.25 105 TYR A CA 1
ATOM 857 C C . TYR A 1 105 ? 1.146 -16.703 -13.429 1.00 91.25 105 TYR A C 1
ATOM 859 O O . TYR A 1 105 ? 0.657 -17.777 -13.068 1.00 91.25 105 TYR A O 1
ATOM 867 N N . TYR A 1 106 ? 2.240 -16.634 -14.185 1.00 90.62 106 TYR A N 1
ATOM 868 C CA . TYR A 1 106 ? 3.049 -17.793 -14.546 1.00 90.62 106 TYR A CA 1
ATOM 869 C C . TYR A 1 106 ? 4.533 -17.414 -14.734 1.00 90.62 106 TYR A C 1
ATOM 871 O O . TYR A 1 106 ? 4.835 -16.266 -15.052 1.00 90.62 106 TYR A O 1
ATOM 879 N N . PRO A 1 107 ? 5.480 -18.364 -14.607 1.00 91.38 107 PRO A N 1
ATOM 880 C CA . PRO A 1 107 ? 5.295 -19.746 -14.155 1.00 91.38 107 PRO A CA 1
ATOM 881 C C . PRO A 1 107 ? 4.861 -19.817 -12.683 1.00 91.38 107 PRO A C 1
ATOM 883 O O . PRO A 1 107 ? 5.011 -18.849 -11.944 1.00 91.38 107 PRO A O 1
ATOM 886 N N . ARG A 1 108 ? 4.318 -20.967 -12.259 1.00 86.88 108 ARG A N 1
ATOM 887 C CA . ARG A 1 108 ? 3.947 -21.195 -10.854 1.00 86.88 108 ARG A CA 1
ATOM 888 C C . ARG A 1 108 ? 5.163 -20.959 -9.958 1.00 86.88 108 ARG A C 1
ATOM 890 O O . ARG A 1 108 ? 6.221 -21.545 -10.189 1.00 86.88 108 ARG A O 1
ATOM 897 N N . LEU A 1 109 ? 4.980 -20.130 -8.938 1.00 83.94 109 LEU A N 1
ATOM 898 C CA . LEU A 1 109 ? 5.950 -19.897 -7.877 1.00 83.94 109 LEU A CA 1
ATOM 899 C C . LEU A 1 109 ? 5.495 -20.652 -6.625 1.00 83.94 109 LEU A C 1
ATOM 901 O O . LEU A 1 109 ? 4.308 -20.937 -6.467 1.00 83.94 109 LEU A O 1
ATOM 905 N N . LYS A 1 110 ? 6.425 -20.943 -5.712 1.00 84.31 110 LYS A N 1
ATOM 906 C CA . LYS A 1 110 ? 6.112 -21.449 -4.364 1.00 84.31 110 LYS A CA 1
ATOM 907 C C . LYS A 1 110 ? 5.655 -20.315 -3.432 1.00 84.31 110 LYS A C 1
ATOM 909 O O . LYS A 1 110 ? 6.091 -20.229 -2.293 1.00 84.31 110 LYS A O 1
ATOM 914 N N . PHE A 1 111 ? 4.835 -19.406 -3.948 1.00 82.31 111 PHE A N 1
ATOM 915 C CA . PHE A 1 111 ? 4.344 -18.217 -3.261 1.00 82.31 111 PHE A CA 1
ATOM 916 C C . PHE A 1 111 ? 2.819 -18.217 -3.323 1.00 82.31 111 PHE A C 1
ATOM 918 O O . PHE A 1 111 ? 2.246 -18.393 -4.403 1.00 82.31 111 PHE A O 1
ATOM 925 N N . THR A 1 112 ? 2.176 -18.030 -2.175 1.00 83.12 112 THR A N 1
ATOM 926 C CA . THR A 1 112 ? 0.716 -18.071 -2.036 1.00 83.12 112 THR A CA 1
ATOM 927 C C . THR A 1 112 ? 0.131 -16.693 -1.768 1.00 83.12 112 THR A C 1
ATOM 929 O O . THR A 1 112 ? -0.828 -16.316 -2.439 1.00 83.12 112 THR A O 1
ATOM 932 N N . ALA A 1 113 ? 0.699 -15.930 -0.833 1.00 87.50 113 ALA A N 1
ATOM 933 C CA . ALA A 1 113 ? 0.184 -14.617 -0.459 1.00 87.50 113 ALA A CA 1
ATOM 934 C C . ALA A 1 113 ? 1.263 -13.724 0.159 1.00 87.50 113 ALA A C 1
ATOM 936 O O . ALA A 1 113 ? 2.219 -14.206 0.768 1.00 87.50 113 ALA A O 1
ATOM 937 N N . GLY A 1 114 ? 1.069 -12.413 0.022 1.00 88.69 114 GLY A N 1
ATOM 938 C CA . GLY A 1 114 ? 1.869 -11.383 0.669 1.00 88.69 114 GLY A CA 1
ATOM 939 C C . GLY A 1 114 ? 0.955 -10.382 1.366 1.00 88.69 114 GLY A C 1
ATOM 940 O O . GLY A 1 114 ? -0.030 -9.957 0.766 1.00 88.69 114 GLY A O 1
ATOM 941 N N . VAL A 1 115 ? 1.267 -10.016 2.608 1.00 90.44 115 VAL A N 1
ATOM 942 C CA . VAL A 1 115 ? 0.570 -8.955 3.355 1.00 90.44 115 VAL A CA 1
ATOM 943 C C . VAL A 1 115 ? 1.585 -8.092 4.091 1.00 90.44 115 VAL A C 1
ATOM 945 O O . VAL A 1 115 ? 2.648 -8.583 4.473 1.00 90.44 115 VAL A O 1
ATOM 948 N N . SER A 1 116 ? 1.268 -6.819 4.308 1.00 91.38 116 SER A N 1
ATOM 949 C CA . SER A 1 116 ? 2.091 -5.921 5.116 1.00 91.38 116 SER A CA 1
ATOM 950 C C . SER A 1 116 ? 1.244 -5.017 6.005 1.00 91.38 116 SER A C 1
ATOM 952 O O . SER A 1 116 ? 0.062 -4.794 5.741 1.00 91.38 116 SER A O 1
ATOM 954 N N . HIS A 1 117 ? 1.855 -4.524 7.077 1.00 91.75 117 HIS A N 1
ATOM 955 C CA . HIS A 1 117 ? 1.302 -3.506 7.965 1.00 91.75 117 HIS A CA 1
ATOM 956 C C . HIS A 1 117 ? 2.433 -2.631 8.516 1.00 91.75 117 HIS A C 1
ATOM 958 O O . HIS A 1 117 ? 3.604 -3.013 8.478 1.00 91.75 117 HIS A O 1
ATOM 964 N N . ILE A 1 118 ? 2.089 -1.437 8.999 1.00 92.62 118 ILE A N 1
ATOM 965 C CA . ILE A 1 118 ? 3.027 -0.559 9.709 1.00 92.62 118 ILE A CA 1
ATOM 966 C C . ILE A 1 118 ? 3.656 -1.293 10.902 1.00 92.62 118 ILE A C 1
ATOM 968 O O . ILE A 1 118 ? 2.994 -2.117 11.517 1.00 92.62 118 ILE A O 1
ATOM 972 N N . ASP A 1 119 ? 4.915 -1.006 11.238 1.00 92.62 119 ASP A N 1
ATOM 973 C CA . ASP A 1 119 ? 5.552 -1.566 12.434 1.00 92.62 119 ASP A CA 1
ATOM 974 C C . ASP A 1 119 ? 4.689 -1.384 13.695 1.00 92.62 119 ASP A C 1
ATOM 976 O O . ASP A 1 119 ? 4.291 -0.266 14.037 1.00 92.62 119 ASP A O 1
ATOM 980 N N . ASP A 1 120 ? 4.449 -2.486 14.407 1.00 91.94 120 ASP A N 1
ATOM 981 C CA . ASP A 1 120 ? 3.598 -2.507 15.598 1.00 91.94 120 ASP A CA 1
ATOM 982 C C . ASP A 1 120 ? 4.030 -1.481 16.650 1.00 91.94 120 ASP A C 1
ATOM 984 O O . ASP A 1 120 ? 3.183 -0.822 17.243 1.00 91.94 120 ASP A O 1
ATOM 988 N N . ASN A 1 121 ? 5.336 -1.270 16.858 1.00 94.25 121 ASN A N 1
ATOM 989 C CA . ASN A 1 121 ? 5.812 -0.313 17.861 1.00 94.25 121 ASN A CA 1
ATOM 990 C C . ASN A 1 121 ? 5.509 1.127 17.452 1.00 94.25 121 ASN A C 1
ATOM 992 O O . ASN A 1 121 ? 5.241 1.966 18.311 1.00 94.25 121 ASN A O 1
ATOM 996 N N . VAL A 1 122 ? 5.543 1.421 16.150 1.00 95.12 122 VAL A N 1
ATOM 997 C CA . VAL A 1 122 ? 5.161 2.739 15.635 1.00 95.12 122 VAL A CA 1
ATOM 998 C C . VAL A 1 122 ? 3.672 2.971 15.869 1.00 95.12 122 VAL A C 1
ATOM 1000 O O . VAL A 1 122 ? 3.287 4.030 16.366 1.00 95.12 122 VAL A O 1
ATOM 1003 N N . PHE A 1 123 ? 2.839 1.970 15.582 1.00 95.12 123 PHE A N 1
ATOM 1004 C CA . PHE A 1 123 ? 1.403 2.070 15.823 1.00 95.12 123 PHE A CA 1
ATOM 1005 C C . PHE A 1 123 ? 1.057 2.141 17.319 1.00 95.12 123 PHE A C 1
ATOM 1007 O O . PHE A 1 123 ? 0.242 2.967 17.724 1.00 95.12 123 PHE A O 1
ATOM 1014 N N . TYR A 1 124 ? 1.714 1.357 18.175 1.00 95.75 124 TYR A N 1
ATOM 1015 C CA . TYR A 1 124 ? 1.526 1.434 19.627 1.00 95.75 124 TYR A CA 1
ATOM 1016 C C . TYR A 1 124 ? 1.979 2.778 20.195 1.00 95.75 124 TYR A C 1
ATOM 1018 O O . TYR A 1 124 ? 1.292 3.347 21.040 1.00 95.75 124 TYR A O 1
ATOM 1026 N N . SER A 1 125 ? 3.080 3.336 19.688 1.00 96.31 125 SER A N 1
ATOM 1027 C CA . SER A 1 125 ? 3.509 4.693 20.040 1.00 96.31 125 SER A CA 1
ATOM 1028 C C . SER A 1 125 ? 2.463 5.738 19.635 1.00 96.31 125 SER A C 1
ATOM 1030 O O . SER A 1 125 ? 2.155 6.635 20.417 1.00 96.31 125 SER A O 1
ATOM 1032 N N . PHE A 1 126 ? 1.846 5.589 18.454 1.00 97.06 126 PHE A N 1
ATOM 1033 C CA . PHE A 1 126 ? 0.714 6.424 18.041 1.00 97.06 126 PHE A CA 1
ATOM 1034 C C . PHE A 1 126 ? -0.447 6.340 19.044 1.00 97.06 126 PHE A C 1
ATOM 1036 O O . PHE A 1 126 ? -0.913 7.386 19.500 1.00 97.06 126 PHE A O 1
ATOM 1043 N N . LEU A 1 127 ? -0.866 5.127 19.429 1.00 97.44 127 LEU A N 1
ATOM 1044 C CA . LEU A 1 127 ? -1.943 4.921 20.407 1.00 97.44 127 LEU A CA 1
ATOM 1045 C C . LEU A 1 127 ? -1.624 5.552 21.768 1.00 97.44 127 LEU A C 1
ATOM 1047 O O . LEU A 1 127 ? -2.495 6.184 22.361 1.00 97.44 127 LEU A O 1
ATOM 1051 N N . GLY A 1 128 ? -0.378 5.446 22.236 1.00 97.38 128 GLY A N 1
ATOM 1052 C CA . GLY A 1 128 ? 0.065 6.003 23.519 1.00 97.38 128 GLY A CA 1
ATOM 1053 C C . GLY A 1 128 ? -0.072 7.527 23.645 1.00 97.38 128 GLY A C 1
ATOM 1054 O O . GLY A 1 128 ? -0.036 8.054 24.755 1.00 97.38 128 GLY A O 1
ATOM 1055 N N . ASN A 1 129 ? -0.290 8.252 22.541 1.00 97.31 129 ASN A N 1
ATOM 1056 C CA . ASN A 1 129 ? -0.574 9.692 22.581 1.00 97.31 129 ASN A CA 1
ATOM 1057 C C . ASN A 1 129 ? -1.991 10.024 23.081 1.00 97.31 129 ASN A C 1
ATOM 1059 O O . ASN A 1 129 ? -2.297 11.194 23.318 1.00 97.31 129 ASN A O 1
ATOM 1063 N N . 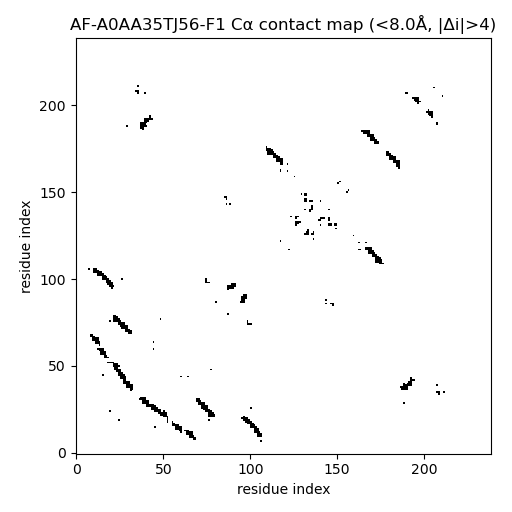PHE A 1 130 ? -2.864 9.024 23.235 1.00 97.88 130 PHE A N 1
ATOM 1064 C CA . PHE A 1 130 ? -4.271 9.210 23.579 1.00 97.88 130 PHE A CA 1
ATOM 1065 C C . PHE A 1 130 ? -4.647 8.415 24.838 1.00 97.88 130 PHE A C 1
ATOM 1067 O O . PHE A 1 130 ? -4.249 7.257 24.958 1.00 97.88 130 PHE A O 1
ATOM 1074 N N . PRO A 1 131 ? -5.474 8.961 25.756 1.00 97.94 131 PRO A N 1
ATOM 1075 C CA . PRO A 1 131 ? -5.884 8.241 26.965 1.00 97.94 131 PRO A CA 1
ATOM 1076 C C . PRO A 1 131 ? -6.560 6.892 26.685 1.00 97.94 131 PRO A C 1
ATOM 1078 O O . PRO A 1 131 ? -6.236 5.897 27.327 1.00 97.94 131 PRO A O 1
ATOM 1081 N N . THR A 1 132 ? -7.465 6.838 25.703 1.00 97.69 132 THR A N 1
ATOM 1082 C CA . THR A 1 132 ? -8.135 5.590 25.305 1.00 97.69 132 THR A CA 1
ATOM 1083 C C . THR A 1 132 ? -7.194 4.647 24.558 1.00 97.69 132 THR A C 1
ATOM 1085 O O . THR A 1 132 ? -7.290 3.434 24.712 1.00 97.69 132 THR A O 1
ATOM 1088 N N . GLY A 1 133 ? -6.223 5.190 23.818 1.00 97.31 133 GLY A N 1
ATOM 1089 C CA . GLY A 1 133 ? -5.144 4.412 23.216 1.00 97.31 133 GLY A CA 1
ATOM 1090 C C . GLY A 1 133 ? -4.246 3.750 24.264 1.00 97.31 133 GLY A C 1
ATOM 1091 O O . GLY A 1 133 ? -3.948 2.567 24.141 1.00 97.31 133 GLY A O 1
ATOM 1092 N N . GLN A 1 134 ? -3.904 4.443 25.353 1.00 97.19 134 GLN A N 1
ATOM 1093 C CA . GLN A 1 134 ? -3.179 3.835 26.473 1.00 97.19 134 GLN A CA 1
ATOM 1094 C C . GLN A 1 134 ? -3.998 2.722 27.145 1.00 97.19 134 GLN A C 1
ATOM 1096 O O . GLN A 1 134 ? -3.462 1.665 27.455 1.00 97.19 134 GLN A O 1
ATOM 1101 N N . GLN A 1 135 ? -5.311 2.911 27.302 1.00 97.69 135 GLN A N 1
ATOM 1102 C CA . GLN A 1 135 ? -6.192 1.880 27.862 1.00 97.69 135 GLN A CA 1
ATOM 1103 C C . GLN A 1 135 ? -6.272 0.619 26.988 1.00 97.69 135 GLN A C 1
ATOM 1105 O O . GLN A 1 135 ? -6.368 -0.480 27.543 1.00 97.69 135 GLN A O 1
ATOM 1110 N N . ILE A 1 136 ? -6.184 0.762 25.656 1.00 97.38 136 ILE A N 1
ATOM 1111 C CA . ILE A 1 136 ? -6.007 -0.369 24.728 1.00 97.38 136 ILE A CA 1
ATOM 1112 C C . ILE A 1 136 ? -4.699 -1.101 25.041 1.00 97.38 136 ILE A C 1
ATOM 1114 O O . ILE A 1 136 ? -4.710 -2.319 25.209 1.00 97.38 136 ILE A O 1
ATOM 1118 N N . LEU A 1 137 ? -3.581 -0.372 25.130 1.00 96.50 137 LEU A N 1
ATOM 1119 C CA . LEU A 1 137 ? -2.256 -0.958 25.378 1.00 96.50 137 LEU A CA 1
ATOM 1120 C C . LEU A 1 137 ? -2.182 -1.680 26.731 1.00 96.50 137 LEU A C 1
ATOM 1122 O O . LEU A 1 137 ? -1.550 -2.729 26.837 1.00 96.50 137 LEU A O 1
ATOM 1126 N N . ASP A 1 138 ? -2.875 -1.154 27.739 1.00 96.62 138 ASP A N 1
ATOM 1127 C CA . ASP A 1 138 ? -2.959 -1.738 29.080 1.00 96.62 138 ASP A CA 1
ATOM 1128 C C . ASP A 1 138 ? -3.954 -2.920 29.157 1.00 96.62 138 ASP A C 1
ATOM 1130 O O . ASP A 1 138 ? -4.071 -3.570 30.198 1.00 96.62 138 ASP A O 1
ATOM 1134 N N . GLY A 1 139 ? -4.695 -3.204 28.077 1.00 96.06 139 GLY A N 1
ATOM 1135 C CA . GLY A 1 139 ? -5.698 -4.275 28.010 1.00 96.06 139 GLY A CA 1
ATOM 1136 C C . GLY A 1 139 ? -6.975 -3.995 28.811 1.00 96.06 139 GLY A C 1
ATOM 1137 O O . GLY A 1 139 ? -7.707 -4.921 29.156 1.00 96.06 139 GLY A O 1
ATOM 1138 N N . THR A 1 140 ? -7.237 -2.727 29.134 1.00 97.06 140 THR A N 1
ATOM 1139 C CA . THR A 1 140 ? -8.375 -2.291 29.970 1.00 97.06 140 THR A CA 1
ATOM 1140 C C . THR A 1 140 ? -9.580 -1.805 29.165 1.00 97.06 140 THR A C 1
ATOM 1142 O O . THR A 1 140 ? -10.649 -1.588 29.734 1.00 97.06 140 THR A O 1
ATOM 1145 N N . MET A 1 141 ? -9.424 -1.653 27.850 1.00 96.19 141 MET A N 1
ATOM 1146 C CA . MET A 1 141 ? -10.462 -1.212 26.923 1.00 96.19 141 MET A CA 1
ATOM 1147 C C . MET A 1 141 ? -10.445 -2.081 25.666 1.00 96.19 141 MET A C 1
ATOM 1149 O O . MET A 1 141 ? -9.380 -2.519 25.226 1.00 96.19 141 MET A O 1
ATOM 1153 N N . GLU A 1 142 ? -11.622 -2.339 25.092 1.00 95.69 142 GLU A N 1
ATOM 1154 C CA . GLU A 1 142 ? -11.711 -3.044 23.814 1.00 95.69 142 GLU A CA 1
ATOM 1155 C C . GLU A 1 142 ? -11.044 -2.216 22.707 1.00 95.69 142 GLU A C 1
ATOM 1157 O O . GLU A 1 142 ? -11.119 -0.987 22.697 1.00 95.69 142 GLU A O 1
ATOM 1162 N N . TYR A 1 143 ? -10.397 -2.892 21.759 1.00 94.19 143 TYR A N 1
ATOM 1163 C CA . TYR A 1 143 ? -9.635 -2.253 20.691 1.00 94.19 143 TYR A CA 1
ATOM 1164 C C . TYR A 1 143 ? -10.467 -1.237 19.893 1.00 94.19 143 TYR A C 1
ATOM 1166 O O . TYR A 1 143 ? -10.059 -0.088 19.743 1.00 94.19 143 TYR A O 1
ATOM 1174 N N . VAL A 1 144 ? -11.653 -1.630 19.418 1.00 94.00 144 VAL A N 1
ATOM 1175 C CA . VAL A 1 144 ? -12.507 -0.749 18.602 1.00 94.00 144 VAL A CA 1
ATOM 1176 C C . VAL A 1 144 ? -13.067 0.408 19.431 1.00 94.00 144 VAL A C 1
ATOM 1178 O O . VAL A 1 144 ? -13.046 1.551 18.974 1.00 94.00 144 VAL A O 1
ATOM 1181 N N . ASP A 1 145 ? -13.490 0.149 20.667 1.00 95.56 145 ASP A N 1
ATOM 1182 C CA . ASP A 1 145 ? -13.988 1.187 21.575 1.00 95.56 145 ASP A CA 1
ATOM 1183 C C . ASP A 1 145 ? -12.920 2.239 21.883 1.00 95.56 145 ASP A C 1
ATOM 1185 O O . ASP A 1 145 ? -13.187 3.443 21.832 1.00 95.56 145 ASP A O 1
ATOM 1189 N N . GLY A 1 146 ? -11.685 1.809 22.144 1.00 96.44 146 GLY A N 1
ATOM 1190 C CA . GLY A 1 146 ? -10.599 2.736 22.437 1.00 96.44 146 GLY A CA 1
ATOM 1191 C C . GLY A 1 146 ? -10.177 3.565 21.232 1.00 96.44 146 GLY A C 1
ATOM 1192 O O . GLY A 1 146 ? -9.901 4.758 21.390 1.00 96.44 146 GLY A O 1
ATOM 1193 N N . LEU A 1 147 ? -10.207 2.981 20.030 1.00 96.62 147 LEU A N 1
ATOM 1194 C CA . LEU A 1 147 ? -9.989 3.721 18.790 1.00 96.62 147 LEU A CA 1
ATOM 1195 C C . LEU A 1 147 ? -11.117 4.727 18.531 1.00 96.62 147 LEU A C 1
ATOM 1197 O O . LEU A 1 147 ? -10.836 5.845 18.106 1.00 96.62 147 LEU A O 1
ATOM 1201 N N . ASN A 1 148 ? -12.373 4.382 18.825 1.00 96.44 148 ASN A N 1
ATOM 1202 C CA . ASN A 1 148 ? -13.499 5.323 18.753 1.00 96.44 148 ASN A CA 1
ATOM 1203 C C . ASN A 1 148 ? -13.381 6.469 19.770 1.00 96.44 148 ASN A C 1
ATOM 1205 O O . ASN A 1 148 ? -13.914 7.553 19.543 1.00 96.44 148 ASN A O 1
ATOM 1209 N N . GLY A 1 149 ? -12.654 6.257 20.869 1.00 96.38 149 GLY A N 1
ATOM 1210 C CA . GLY A 1 149 ? -12.334 7.295 21.848 1.00 96.38 149 GLY A CA 1
ATOM 1211 C C . GLY A 1 149 ? -11.239 8.283 21.422 1.00 96.38 149 GLY A C 1
ATOM 1212 O O . GLY A 1 149 ? -11.060 9.309 22.081 1.00 96.38 149 GLY A O 1
ATOM 1213 N N . ILE A 1 150 ? -10.507 8.008 20.336 1.00 97.12 150 ILE A N 1
ATOM 1214 C CA . ILE A 1 150 ? -9.481 8.915 19.802 1.00 97.12 150 ILE A CA 1
ATOM 1215 C C . ILE A 1 150 ? -10.163 10.085 19.065 1.00 97.12 150 ILE A C 1
ATOM 1217 O O . ILE A 1 150 ? -11.063 9.865 18.253 1.00 97.12 150 ILE A O 1
ATOM 1221 N N . PRO A 1 151 ? -9.738 11.345 19.282 1.00 96.00 151 PRO A N 1
ATOM 1222 C CA . PRO A 1 151 ? -10.286 12.492 18.564 1.00 96.00 151 PRO A CA 1
ATOM 1223 C C . PRO A 1 151 ? -9.795 12.531 17.105 1.00 96.00 151 PRO A C 1
ATOM 1225 O O . PRO A 1 151 ? -8.791 13.166 16.786 1.00 96.00 151 PRO A O 1
ATOM 1228 N N . TRP A 1 152 ? -10.530 11.887 16.195 1.00 94.62 152 TRP A N 1
ATOM 1229 C CA . TRP A 1 152 ? -10.221 11.835 14.759 1.00 94.62 152 TRP A CA 1
ATOM 1230 C C . TRP A 1 152 ? -10.483 13.165 14.027 1.00 94.62 152 TRP A C 1
ATOM 1232 O O . TRP A 1 152 ? -11.420 13.304 13.239 1.00 94.62 152 TRP A O 1
ATOM 1242 N N . ASN A 1 153 ? -9.628 14.158 14.264 1.00 94.75 153 ASN A N 1
ATOM 1243 C CA . ASN A 1 153 ? -9.531 15.392 13.477 1.00 94.75 153 ASN A CA 1
ATOM 1244 C C . ASN A 1 153 ? -8.508 15.254 12.328 1.00 94.75 153 ASN A C 1
ATOM 1246 O O . ASN A 1 153 ? -7.874 14.208 12.175 1.00 94.75 153 ASN A O 1
ATOM 1250 N N . ASP A 1 154 ? -8.368 16.295 11.500 1.00 96.00 154 ASP A N 1
ATOM 1251 C CA . ASP A 1 154 ? -7.421 16.287 10.375 1.00 96.00 154 ASP A CA 1
ATOM 1252 C C . ASP A 1 154 ? -5.982 16.043 10.836 1.00 96.00 154 ASP A C 1
ATOM 1254 O O . ASP A 1 154 ? -5.283 15.244 10.223 1.00 96.00 154 ASP A O 1
ATOM 1258 N N . ASP A 1 155 ? -5.559 16.648 11.946 1.00 96.69 155 ASP A N 1
ATOM 1259 C CA . ASP A 1 155 ? -4.202 16.481 12.471 1.00 96.69 155 ASP A CA 1
ATOM 1260 C C . ASP A 1 155 ? -3.917 15.026 12.858 1.00 96.69 155 ASP A C 1
ATOM 1262 O O . ASP A 1 155 ? -2.897 14.461 12.468 1.00 96.69 155 ASP A O 1
ATOM 1266 N N . THR A 1 156 ? -4.849 14.383 13.563 1.00 96.81 156 THR A N 1
ATOM 1267 C CA . THR A 1 156 ? -4.714 12.984 13.992 1.00 96.81 156 THR A CA 1
ATOM 1268 C C . THR A 1 156 ? -4.723 12.033 12.799 1.00 96.81 156 THR A C 1
ATOM 1270 O O . THR A 1 156 ? -3.910 11.108 12.740 1.00 96.81 156 THR A O 1
ATOM 1273 N N . ARG A 1 157 ? -5.596 12.283 11.811 1.00 95.38 157 ARG A N 1
ATOM 1274 C CA . ARG A 1 157 ? -5.618 11.514 10.559 1.00 95.38 157 ARG A CA 1
ATOM 1275 C C . ARG A 1 157 ? -4.321 11.673 9.776 1.00 95.38 157 ARG A C 1
ATOM 1277 O O . ARG A 1 157 ? -3.754 10.675 9.350 1.00 95.38 157 ARG A O 1
ATOM 1284 N N . ASN A 1 158 ? -3.836 12.901 9.621 1.00 96.44 158 ASN A N 1
ATOM 1285 C CA . ASN A 1 158 ? -2.605 13.194 8.891 1.00 96.44 158 ASN A CA 1
ATOM 1286 C C . ASN A 1 158 ? -1.375 12.630 9.606 1.00 96.44 158 ASN A C 1
ATOM 1288 O O . ASN A 1 158 ? -0.458 12.150 8.945 1.00 96.44 158 ASN A O 1
ATOM 1292 N N . MET A 1 159 ? -1.369 12.627 10.941 1.00 95.94 159 MET A N 1
ATOM 1293 C CA . MET A 1 159 ? -0.330 11.978 11.737 1.00 95.94 159 MET A CA 1
ATOM 1294 C C . MET A 1 159 ? -0.291 10.474 11.457 1.00 95.94 159 MET A C 1
ATOM 1296 O O . MET A 1 159 ? 0.762 9.959 11.088 1.00 95.94 159 MET A O 1
ATOM 1300 N N . LEU A 1 160 ? -1.427 9.774 11.569 1.00 95.69 160 LEU A N 1
ATOM 1301 C CA . LEU A 1 160 ? -1.474 8.336 11.291 1.00 95.69 160 LEU A CA 1
ATOM 1302 C C . LEU A 1 160 ? -1.133 8.025 9.827 1.00 95.69 160 LEU A C 1
ATOM 1304 O O . LEU A 1 160 ? -0.339 7.125 9.568 1.00 95.69 160 LEU A O 1
ATOM 1308 N N . GLN A 1 161 ? -1.680 8.788 8.878 1.00 94.25 161 GLN A N 1
ATOM 1309 C CA . GLN A 1 161 ? -1.388 8.636 7.451 1.00 94.25 161 GLN A CA 1
ATOM 1310 C C . GLN A 1 161 ? 0.109 8.819 7.169 1.00 94.25 161 GLN A C 1
ATOM 1312 O O . GLN A 1 161 ? 0.719 7.978 6.515 1.00 94.25 161 GLN A O 1
ATOM 1317 N N . GLY A 1 162 ? 0.726 9.862 7.730 1.00 93.88 162 GLY A N 1
ATOM 1318 C CA . GLY A 1 162 ? 2.161 10.105 7.598 1.00 93.88 162 GLY A CA 1
ATOM 1319 C C . GLY A 1 162 ? 3.007 8.972 8.179 1.00 93.88 162 GLY A C 1
ATOM 1320 O O . GLY A 1 162 ? 4.006 8.584 7.572 1.00 93.88 162 GLY A O 1
ATOM 1321 N N . LEU A 1 163 ? 2.593 8.389 9.310 1.00 94.38 163 LEU A N 1
ATOM 1322 C CA . LEU A 1 163 ? 3.249 7.204 9.867 1.00 94.38 163 LEU A CA 1
ATOM 1323 C C . LEU A 1 163 ? 3.121 6.003 8.924 1.00 94.38 163 LEU A C 1
ATOM 1325 O O . LEU A 1 163 ? 4.127 5.347 8.657 1.00 94.38 163 LEU A O 1
ATOM 1329 N N . VAL A 1 164 ? 1.930 5.740 8.382 1.00 91.88 164 VAL A N 1
ATOM 1330 C CA . VAL A 1 164 ? 1.694 4.639 7.433 1.00 91.88 164 VAL A CA 1
ATOM 1331 C C . VAL A 1 164 ? 2.516 4.803 6.156 1.00 91.88 164 VAL A C 1
ATOM 1333 O O . VAL A 1 164 ? 3.026 3.803 5.660 1.00 91.88 164 VAL A O 1
ATOM 1336 N N . ASP A 1 165 ? 2.685 6.028 5.657 1.00 89.25 165 ASP A N 1
ATOM 1337 C CA . ASP A 1 165 ? 3.373 6.301 4.388 1.00 89.25 165 ASP A CA 1
ATOM 1338 C C . ASP A 1 165 ? 4.905 6.331 4.496 1.00 89.25 165 ASP A C 1
ATOM 1340 O O . ASP A 1 165 ? 5.593 6.152 3.490 1.00 89.25 165 ASP A O 1
ATOM 1344 N N . SER A 1 166 ? 5.456 6.571 5.690 1.00 89.25 166 SER A N 1
ATOM 1345 C CA . SER A 1 166 ? 6.902 6.785 5.877 1.00 89.25 166 SER A CA 1
ATOM 1346 C C . SER A 1 166 ? 7.598 5.743 6.747 1.00 89.25 166 SER A C 1
ATOM 1348 O O . SER A 1 166 ? 8.817 5.582 6.653 1.00 89.25 166 SER A O 1
ATOM 1350 N N . SER A 1 167 ? 6.856 5.026 7.591 1.00 91.56 167 SER A N 1
ATOM 1351 C CA . SER A 1 167 ? 7.455 4.095 8.546 1.00 91.56 167 SER A CA 1
ATOM 1352 C C . SER A 1 167 ? 7.846 2.777 7.895 1.00 91.56 167 SER A C 1
ATOM 1354 O O . SER A 1 167 ? 7.314 2.360 6.864 1.00 91.56 167 SER A O 1
ATOM 1356 N N . THR A 1 168 ? 8.758 2.074 8.559 1.00 91.94 168 THR A N 1
ATOM 1357 C CA . THR A 1 168 ? 9.034 0.672 8.265 1.00 91.94 168 THR A CA 1
ATOM 1358 C C . THR A 1 168 ? 7.752 -0.155 8.384 1.00 91.94 168 THR A C 1
ATOM 1360 O O . THR A 1 168 ? 6.977 0.002 9.329 1.00 91.94 168 THR A O 1
ATOM 1363 N N . GLN A 1 169 ? 7.546 -1.058 7.431 1.00 91.06 169 GLN A N 1
ATOM 1364 C CA . GLN A 1 169 ? 6.458 -2.023 7.431 1.00 91.06 169 GLN A CA 1
ATOM 1365 C C . GLN A 1 169 ? 6.968 -3.424 7.741 1.00 91.06 169 GLN A C 1
ATOM 1367 O O . GLN A 1 169 ? 7.987 -3.863 7.199 1.00 91.06 169 GLN A O 1
ATOM 1372 N N . ASN A 1 170 ? 6.212 -4.146 8.561 1.00 91.62 170 ASN A N 1
ATOM 1373 C CA . ASN A 1 170 ? 6.304 -5.594 8.650 1.00 91.62 170 ASN A CA 1
ATOM 1374 C C . ASN A 1 170 ? 5.644 -6.184 7.405 1.00 91.62 170 ASN A C 1
ATOM 1376 O O . ASN A 1 170 ? 4.518 -5.812 7.068 1.00 91.62 170 ASN A O 1
ATOM 1380 N N . TYR A 1 171 ? 6.313 -7.112 6.730 1.00 89.94 171 TYR A N 1
ATOM 1381 C CA . TYR A 1 171 ? 5.706 -7.870 5.644 1.00 89.94 171 TYR A CA 1
ATOM 1382 C C . TYR A 1 171 ? 5.866 -9.371 5.854 1.00 89.94 171 TYR A C 1
ATOM 1384 O O . TYR A 1 171 ? 6.860 -9.862 6.394 1.00 89.94 171 TYR A O 1
ATOM 1392 N N . TYR A 1 172 ? 4.859 -10.088 5.374 1.00 88.12 172 TYR A N 1
ATOM 1393 C CA . TYR A 1 172 ? 4.717 -11.527 5.486 1.00 88.12 172 TYR A CA 1
ATOM 1394 C C . TYR A 1 172 ? 4.535 -12.072 4.085 1.00 88.12 172 TYR A C 1
ATOM 1396 O O . TYR A 1 172 ? 3.575 -11.718 3.402 1.00 88.12 172 TYR A O 1
ATOM 1404 N N . CYS A 1 173 ? 5.441 -12.948 3.671 1.00 85.06 173 CYS A N 1
ATOM 1405 C CA . CYS A 1 173 ? 5.340 -13.690 2.424 1.00 85.06 173 CYS A CA 1
ATOM 1406 C C . CYS A 1 173 ? 5.148 -15.170 2.756 1.00 85.06 173 CYS A C 1
ATOM 1408 O O . CYS A 1 173 ? 6.051 -15.825 3.283 1.00 85.06 173 CYS A O 1
ATOM 1410 N N . GLY A 1 174 ? 3.958 -15.687 2.456 1.00 82.25 174 GLY A N 1
ATOM 1411 C CA . GLY A 1 174 ? 3.614 -17.096 2.606 1.00 82.25 174 GLY A CA 1
ATOM 1412 C C . GLY A 1 174 ? 3.888 -17.888 1.328 1.00 82.25 174 GLY A C 1
ATOM 1413 O O . GLY A 1 174 ? 3.626 -17.415 0.217 1.00 82.25 174 GLY A O 1
ATOM 1414 N N . GLY A 1 175 ? 4.400 -19.106 1.490 1.00 78.81 175 GLY A N 1
ATOM 1415 C CA . GLY A 1 175 ? 4.593 -20.091 0.428 1.00 78.81 175 GLY A CA 1
ATOM 1416 C C . GLY A 1 175 ? 4.140 -21.493 0.838 1.00 78.81 175 GLY A C 1
ATOM 1417 O O . GLY A 1 175 ? 3.601 -21.689 1.922 1.00 78.81 175 GLY A O 1
ATOM 1418 N N . GLU A 1 176 ? 4.346 -22.474 -0.047 1.00 74.69 176 GLU A N 1
ATOM 1419 C CA . GLU A 1 176 ? 4.031 -23.889 0.239 1.00 74.69 176 GLU A CA 1
ATOM 1420 C C . GLU A 1 176 ? 4.927 -24.485 1.335 1.00 74.69 176 GLU A C 1
ATOM 1422 O O . GLU A 1 176 ? 4.451 -25.303 2.114 1.00 74.69 176 GLU A O 1
ATOM 1427 N N . ASP A 1 177 ? 6.192 -24.058 1.404 1.00 66.94 177 ASP A N 1
ATOM 1428 C CA . ASP A 1 177 ? 7.208 -24.673 2.268 1.00 66.94 177 ASP A CA 1
ATOM 1429 C C . ASP A 1 177 ? 7.821 -23.699 3.293 1.00 66.94 177 ASP A C 1
ATOM 1431 O O . ASP A 1 177 ? 8.421 -24.149 4.262 1.00 66.94 177 ASP A O 1
ATOM 1435 N N . ASP A 1 178 ? 7.666 -22.382 3.107 1.00 66.62 178 ASP A N 1
ATOM 1436 C CA . ASP A 1 178 ? 8.349 -21.358 3.904 1.00 66.62 178 ASP A CA 1
ATOM 1437 C C . ASP A 1 178 ? 7.442 -20.156 4.201 1.00 66.62 178 ASP A C 1
ATOM 1439 O O . ASP A 1 178 ? 6.624 -19.732 3.376 1.00 66.62 178 ASP A O 1
ATOM 1443 N N . ARG A 1 179 ? 7.643 -19.572 5.386 1.00 73.94 179 ARG A N 1
ATOM 1444 C CA . ARG A 1 179 ? 7.077 -18.287 5.804 1.00 73.94 179 ARG A CA 1
ATOM 1445 C C . ARG A 1 179 ? 8.233 -17.315 5.997 1.00 73.94 179 ARG A C 1
ATO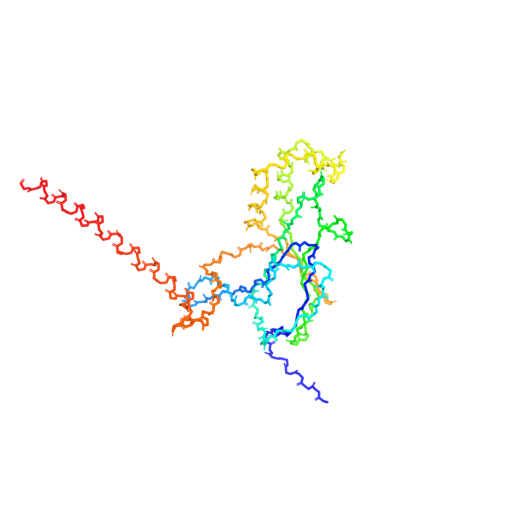M 1447 O O . ARG A 1 179 ? 9.045 -17.495 6.900 1.00 73.94 179 ARG A O 1
ATOM 1454 N N . LEU A 1 180 ? 8.307 -16.302 5.139 1.00 80.19 180 LEU A N 1
ATOM 1455 C CA . LEU A 1 180 ? 9.260 -15.210 5.292 1.00 80.19 180 LEU A CA 1
ATOM 1456 C C . LEU A 1 180 ? 8.565 -14.055 6.006 1.00 80.19 180 LEU A C 1
ATOM 1458 O O . LEU A 1 180 ? 7.552 -13.547 5.528 1.00 80.19 180 LEU A O 1
ATOM 1462 N N . GLU A 1 181 ? 9.146 -13.631 7.120 1.00 83.38 181 GLU A N 1
ATOM 1463 C CA . GLU A 1 181 ? 8.770 -12.411 7.826 1.00 83.38 181 GLU A CA 1
ATOM 1464 C C . GLU A 1 181 ? 9.979 -11.499 7.872 1.00 83.38 181 GLU A C 1
ATOM 1466 O O . GLU A 1 181 ? 11.079 -11.930 8.231 1.00 83.38 181 GLU A O 1
ATOM 1471 N N . ASN A 1 182 ? 9.798 -10.249 7.472 1.00 87.25 182 ASN A N 1
ATOM 1472 C CA . ASN A 1 182 ? 10.866 -9.270 7.533 1.00 87.25 182 ASN A CA 1
ATOM 1473 C C . ASN A 1 182 ? 10.277 -7.858 7.551 1.00 87.25 182 ASN A C 1
ATOM 1475 O O . ASN A 1 182 ? 9.069 -7.655 7.419 1.00 87.25 182 ASN A O 1
ATOM 1479 N N . LYS A 1 183 ? 11.156 -6.877 7.708 1.00 89.44 183 LYS A N 1
ATOM 1480 C CA . LYS A 1 183 ? 10.828 -5.462 7.658 1.00 89.44 183 LYS A CA 1
ATOM 1481 C C . LYS A 1 183 ? 11.285 -4.861 6.338 1.00 89.44 183 LYS A C 1
ATOM 1483 O O . LYS A 1 183 ? 12.346 -5.207 5.819 1.00 89.44 183 LYS A O 1
ATOM 1488 N N . THR A 1 184 ? 10.482 -3.960 5.792 1.00 87.12 184 THR A N 1
ATOM 1489 C CA . THR A 1 184 ? 10.814 -3.194 4.589 1.00 87.12 184 THR A CA 1
ATOM 1490 C C . THR A 1 184 ? 10.452 -1.735 4.786 1.00 87.12 184 THR A C 1
ATOM 1492 O O . THR A 1 184 ? 9.485 -1.416 5.468 1.00 87.12 184 THR A O 1
ATOM 1495 N N . ASN A 1 185 ? 11.211 -0.844 4.163 1.00 86.69 185 ASN A N 1
ATOM 1496 C CA . ASN A 1 185 ? 10.827 0.558 4.055 1.00 86.69 185 ASN A CA 1
ATOM 1497 C C . ASN A 1 185 ? 10.104 0.780 2.729 1.00 86.69 185 ASN A C 1
ATOM 1499 O O . ASN A 1 185 ? 10.283 0.007 1.780 1.00 86.69 185 ASN A O 1
ATOM 1503 N N . PHE A 1 186 ? 9.323 1.853 2.653 1.00 83.50 186 PHE A N 1
ATOM 1504 C CA . PHE A 1 186 ? 8.844 2.337 1.369 1.00 83.50 186 PHE A CA 1
ATOM 1505 C C . PHE A 1 186 ? 10.014 2.881 0.548 1.00 83.50 186 PHE A C 1
ATOM 1507 O O . PHE A 1 186 ? 10.824 3.643 1.082 1.00 83.50 186 PHE A O 1
ATOM 1514 N N . PRO A 1 187 ? 10.138 2.497 -0.734 1.00 84.31 187 PRO A N 1
ATOM 1515 C CA . PRO A 1 187 ? 11.118 3.124 -1.601 1.00 84.31 187 PRO A CA 1
ATOM 1516 C C . PRO A 1 187 ? 10.723 4.585 -1.828 1.00 84.31 187 PRO A C 1
ATOM 1518 O O . PRO A 1 187 ? 9.557 4.889 -2.088 1.00 84.31 187 PRO A O 1
ATOM 1521 N N . GLU A 1 188 ? 11.699 5.487 -1.796 1.00 88.50 188 GLU A N 1
ATOM 1522 C CA . GLU A 1 188 ? 11.498 6.831 -2.325 1.00 88.50 188 GLU A CA 1
ATOM 1523 C C . GLU A 1 188 ? 11.394 6.736 -3.851 1.00 88.50 188 GLU A C 1
ATOM 1525 O O . GLU A 1 188 ? 12.357 6.394 -4.545 1.00 88.50 188 GLU A O 1
ATOM 1530 N N . VAL A 1 189 ? 10.190 6.966 -4.374 1.00 91.38 189 VAL A N 1
ATOM 1531 C CA . VAL A 1 189 ? 9.918 6.912 -5.811 1.00 91.38 189 VAL A CA 1
ATOM 1532 C C . VAL A 1 189 ? 10.302 8.255 -6.423 1.00 91.38 189 VAL A C 1
ATOM 1534 O O . VAL A 1 189 ? 9.590 9.242 -6.258 1.00 91.38 189 VAL A O 1
ATOM 1537 N N . GLY A 1 190 ? 11.410 8.283 -7.164 1.00 91.56 190 GLY A N 1
ATOM 1538 C CA . GLY A 1 190 ? 11.893 9.493 -7.836 1.00 91.56 190 GLY A CA 1
ATOM 1539 C C . GLY A 1 190 ? 11.029 9.909 -9.032 1.00 91.56 190 GLY A C 1
ATOM 1540 O O . GLY A 1 190 ? 11.025 11.071 -9.428 1.00 91.56 190 GLY A O 1
ATOM 1541 N N . CYS A 1 191 ? 10.271 8.971 -9.606 1.00 93.50 191 CYS A N 1
ATOM 1542 C CA . CYS A 1 191 ? 9.460 9.200 -10.798 1.00 93.50 191 CYS A CA 1
ATOM 1543 C C . CYS A 1 191 ? 8.122 8.464 -10.736 1.00 93.50 191 CYS A C 1
ATOM 1545 O O . CYS A 1 191 ? 8.094 7.235 -10.770 1.00 93.50 191 CYS A O 1
ATOM 1547 N N . SER A 1 192 ? 7.014 9.204 -10.766 1.00 93.88 192 SER A N 1
ATOM 1548 C CA . SER A 1 192 ? 5.692 8.621 -11.019 1.00 93.88 192 SER A CA 1
ATOM 1549 C C . SER A 1 192 ? 5.510 8.241 -12.490 1.00 93.88 192 SER A C 1
ATOM 1551 O O . SER A 1 192 ? 6.108 8.846 -13.396 1.00 93.88 192 SER A O 1
ATOM 1553 N N . TYR A 1 193 ? 4.636 7.265 -12.729 1.00 94.19 193 TYR A N 1
ATOM 1554 C CA . TYR A 1 193 ? 4.253 6.873 -14.078 1.00 94.19 193 TYR A CA 1
ATOM 1555 C C . TYR A 1 193 ? 3.424 7.980 -14.737 1.00 94.19 193 TYR A C 1
ATOM 1557 O O . TYR A 1 193 ? 2.502 8.534 -14.135 1.00 94.19 193 TYR A O 1
ATOM 1565 N N . ILE A 1 194 ? 3.728 8.275 -16.002 1.00 92.94 194 ILE A N 1
ATOM 1566 C CA . ILE A 1 194 ? 2.952 9.204 -16.825 1.00 92.94 194 ILE A CA 1
ATOM 1567 C C . ILE A 1 194 ? 2.411 8.414 -18.021 1.00 92.94 194 ILE A C 1
ATOM 1569 O O . ILE A 1 194 ? 3.212 7.863 -18.781 1.00 92.94 194 ILE A O 1
ATOM 1573 N N . PRO A 1 195 ? 1.080 8.329 -18.204 1.00 91.00 195 PRO A N 1
ATOM 1574 C CA . PRO A 1 195 ? 0.518 7.639 -19.353 1.00 91.00 195 PRO A CA 1
ATOM 1575 C C . PRO A 1 195 ? 0.853 8.393 -20.649 1.00 91.00 195 PRO A C 1
ATOM 1577 O O . PRO A 1 195 ? 0.848 9.626 -20.649 1.00 91.00 195 PRO A O 1
ATOM 1580 N N . PRO A 1 196 ? 1.092 7.683 -21.766 1.00 91.19 196 PRO A N 1
ATOM 1581 C CA . PRO A 1 196 ? 1.250 8.325 -23.062 1.00 91.19 196 PRO A CA 1
ATOM 1582 C C . PRO A 1 196 ? 0.006 9.134 -23.451 1.00 91.19 196 PRO A C 1
ATOM 1584 O O . PRO A 1 196 ? -1.116 8.617 -23.393 1.00 91.19 196 PRO A O 1
ATOM 1587 N N . ASP A 1 197 ? 0.208 10.377 -23.886 1.00 91.38 197 ASP A N 1
ATOM 1588 C CA . ASP A 1 197 ? -0.862 11.242 -24.377 1.00 91.38 197 ASP A CA 1
ATOM 1589 C C . ASP A 1 197 ? -1.187 10.886 -25.830 1.00 91.38 197 ASP A C 1
ATOM 1591 O O . ASP A 1 197 ? -0.535 11.330 -26.774 1.00 91.38 197 ASP A O 1
ATOM 1595 N N . GLN A 1 198 ? -2.227 10.074 -26.008 1.00 88.00 198 GLN A N 1
ATOM 1596 C CA . GLN A 1 198 ? -2.684 9.623 -27.325 1.00 88.00 198 GLN A CA 1
ATOM 1597 C C . GLN A 1 198 ? -3.157 10.773 -28.232 1.00 88.00 198 GLN A C 1
ATOM 1599 O O . GLN A 1 198 ? -3.319 10.566 -29.433 1.00 88.00 198 GLN A O 1
ATOM 1604 N N . CYS A 1 199 ? -3.398 11.964 -27.675 1.00 90.12 199 CYS A N 1
ATOM 1605 C CA . CYS A 1 199 ? -3.848 13.143 -28.408 1.00 90.12 199 CYS A CA 1
ATOM 1606 C C . CYS A 1 199 ? -2.692 14.073 -28.817 1.00 90.12 199 CYS A C 1
ATOM 1608 O O . CYS A 1 199 ? -2.916 15.017 -29.577 1.00 90.12 199 CYS A O 1
ATOM 1610 N N . SER A 1 200 ? -1.472 13.830 -28.329 1.00 89.12 200 SER A N 1
ATOM 1611 C CA . SER A 1 200 ? -0.301 14.669 -28.597 1.00 89.12 200 SER A CA 1
ATOM 1612 C C . SER A 1 200 ? 0.503 14.186 -29.806 1.00 89.12 200 SER A C 1
ATOM 1614 O O . SER A 1 200 ? 0.609 12.991 -30.080 1.00 89.12 200 SER A O 1
ATOM 1616 N N . ALA A 1 201 ? 1.146 15.129 -30.505 1.00 81.00 201 ALA A N 1
ATOM 1617 C CA . ALA A 1 201 ? 2.119 14.832 -31.560 1.00 81.00 201 ALA A CA 1
ATOM 1618 C C . ALA A 1 201 ? 3.376 14.121 -31.020 1.00 81.00 201 ALA A C 1
ATOM 1620 O O . ALA A 1 201 ? 4.043 13.396 -31.757 1.00 81.00 201 ALA A O 1
ATOM 1621 N N . THR A 1 202 ? 3.680 14.302 -29.731 1.00 83.19 202 THR A N 1
ATOM 1622 C CA . THR A 1 202 ? 4.709 13.562 -28.988 1.00 83.19 202 THR A CA 1
ATOM 1623 C C . THR A 1 202 ? 4.017 12.725 -27.913 1.00 83.19 202 THR A C 1
ATOM 1625 O O . THR A 1 202 ? 3.900 13.168 -26.768 1.00 83.19 202 THR A O 1
ATOM 1628 N N . PRO A 1 203 ? 3.501 11.538 -28.270 1.00 84.62 203 PRO A N 1
ATOM 1629 C CA . PRO A 1 203 ? 2.629 10.782 -27.381 1.00 84.62 203 PRO A CA 1
ATOM 1630 C C . PRO A 1 203 ? 3.368 10.198 -26.176 1.00 84.62 203 PRO A C 1
ATOM 1632 O O . PRO A 1 203 ? 2.769 10.015 -25.122 1.00 84.62 203 PRO A O 1
ATOM 1635 N N . ASN A 1 204 ? 4.667 9.919 -26.299 1.00 90.94 204 ASN A N 1
ATOM 1636 C CA . ASN A 1 204 ? 5.451 9.363 -25.203 1.00 90.94 204 ASN A CA 1
ATOM 1637 C C . ASN A 1 204 ? 6.067 10.486 -24.356 1.00 90.94 204 ASN A C 1
ATOM 1639 O O . ASN A 1 204 ? 6.764 11.337 -24.915 1.00 90.94 204 ASN A O 1
ATOM 1643 N N . PRO A 1 205 ? 5.848 10.492 -23.029 1.00 91.31 205 PRO A N 1
ATOM 1644 C CA . PRO A 1 205 ? 6.515 11.433 -22.140 1.00 91.31 205 PRO A CA 1
ATOM 1645 C C . PRO A 1 205 ? 8.020 11.124 -22.043 1.00 91.31 205 PRO A C 1
ATOM 1647 O O . PRO A 1 205 ? 8.421 9.984 -22.300 1.00 91.31 205 PRO A O 1
ATOM 1650 N N . PRO A 1 206 ? 8.847 12.096 -21.611 1.00 92.69 206 PRO A N 1
ATOM 1651 C CA . PRO A 1 206 ? 10.240 11.836 -21.268 1.00 92.69 206 PRO A CA 1
ATOM 1652 C C . PRO A 1 206 ? 10.353 10.721 -20.225 1.00 92.69 206 PRO A C 1
ATOM 1654 O O . PRO A 1 206 ? 9.548 10.640 -19.280 1.00 92.69 206 PRO A O 1
ATOM 1657 N N . THR A 1 207 ? 11.367 9.882 -20.403 1.00 93.69 207 THR A N 1
ATOM 1658 C CA . THR A 1 207 ? 11.739 8.800 -19.488 1.00 93.69 207 THR A CA 1
ATOM 1659 C C . THR A 1 207 ? 12.092 9.348 -18.106 1.00 93.69 207 THR A C 1
ATOM 1661 O O . THR A 1 207 ? 12.409 10.528 -17.948 1.00 93.69 207 THR A O 1
ATOM 1664 N N . CYS A 1 208 ? 12.061 8.492 -17.081 1.00 93.50 208 CYS A N 1
ATOM 1665 C CA . CYS A 1 208 ? 12.428 8.910 -15.730 1.00 93.50 208 CYS A CA 1
ATOM 1666 C C . CYS A 1 208 ? 13.832 9.536 -15.676 1.00 93.50 208 CYS A C 1
ATOM 1668 O O . CYS A 1 208 ? 13.991 10.629 -15.134 1.00 93.50 208 CYS A O 1
ATOM 1670 N N . CYS A 1 209 ? 14.825 8.901 -16.306 1.00 93.75 209 CYS A N 1
ATOM 1671 C CA . CYS A 1 209 ? 16.199 9.392 -16.275 1.00 93.75 209 CYS A CA 1
ATOM 1672 C C . CYS A 1 209 ? 16.363 10.745 -16.989 1.00 93.75 209 CYS A C 1
ATOM 1674 O O . CYS A 1 209 ? 17.031 11.623 -16.455 1.00 93.75 209 CYS A O 1
ATOM 1676 N N . GLU A 1 210 ? 15.685 10.975 -18.122 1.00 94.19 210 GLU A N 1
ATOM 1677 C CA . GLU A 1 210 ? 15.683 12.293 -18.784 1.00 94.19 210 GLU A CA 1
ATOM 1678 C C . GLU A 1 210 ? 15.103 13.390 -17.881 1.00 94.19 210 GLU A C 1
ATOM 1680 O O . GLU A 1 210 ? 15.621 14.508 -17.843 1.00 94.19 210 GLU A O 1
ATOM 1685 N N . ARG A 1 211 ? 14.041 13.078 -17.125 1.00 92.44 211 ARG A N 1
ATOM 1686 C CA . ARG A 1 211 ? 13.433 14.036 -16.189 1.00 92.44 211 ARG A CA 1
ATOM 1687 C C . ARG A 1 211 ? 14.353 14.354 -15.015 1.00 92.44 211 ARG A C 1
ATOM 1689 O O . ARG A 1 211 ? 14.413 15.511 -14.612 1.00 92.44 211 ARG A O 1
ATOM 1696 N N . ILE A 1 212 ? 15.070 13.360 -14.495 1.00 90.25 212 ILE A N 1
ATOM 1697 C CA . ILE A 1 212 ? 16.028 13.552 -13.398 1.00 90.25 212 ILE A CA 1
ATOM 1698 C C . ILE A 1 212 ? 17.199 14.419 -13.859 1.00 90.25 212 ILE A C 1
ATOM 1700 O O . ILE A 1 212 ? 17.471 15.443 -13.235 1.00 90.25 212 ILE A O 1
ATOM 1704 N N . SER A 1 213 ? 17.823 14.097 -14.995 1.00 87.56 213 SER A N 1
ATOM 1705 C CA . SER A 1 213 ? 18.943 14.890 -15.519 1.00 87.56 213 SER A CA 1
ATOM 1706 C C . SER A 1 213 ? 18.556 16.352 -15.781 1.00 87.56 213 SER A C 1
ATOM 1708 O O . SER A 1 213 ? 19.301 17.263 -15.430 1.00 87.56 213 SER A O 1
ATOM 1710 N N . ALA A 1 214 ? 17.344 16.606 -16.289 1.00 81.38 214 ALA A N 1
ATOM 1711 C CA . ALA A 1 214 ? 16.856 17.970 -16.506 1.00 81.38 214 ALA A CA 1
ATOM 1712 C C . ALA A 1 214 ? 16.732 18.794 -15.207 1.00 81.38 214 ALA A C 1
ATOM 1714 O O . ALA A 1 214 ? 16.885 20.019 -15.233 1.00 81.38 214 ALA A O 1
ATOM 1715 N N . THR A 1 215 ? 16.456 18.149 -14.067 1.00 71.50 215 THR A N 1
ATOM 1716 C CA . THR A 1 215 ? 16.420 18.844 -12.769 1.00 71.50 215 THR A CA 1
ATOM 1717 C C . THR A 1 215 ? 17.812 19.209 -12.262 1.00 71.50 215 THR A C 1
ATOM 1719 O O . THR A 1 215 ? 17.974 20.290 -11.696 1.00 71.50 215 THR A O 1
ATOM 1722 N N . GLU A 1 216 ? 18.824 18.379 -12.522 1.00 64.44 216 GLU A N 1
ATOM 1723 C CA . GLU A 1 216 ? 20.214 18.646 -12.131 1.00 64.44 216 GLU A CA 1
ATOM 1724 C C . GLU A 1 216 ? 20.820 19.800 -12.945 1.00 64.44 216 GLU A C 1
ATOM 1726 O O . GLU A 1 216 ? 21.394 20.734 -12.375 1.00 64.44 216 GLU A O 1
ATOM 1731 N N . ASP A 1 217 ? 20.594 19.818 -14.261 1.00 59.12 217 ASP A N 1
ATOM 1732 C CA . ASP A 1 217 ? 21.068 20.893 -15.146 1.00 59.12 217 ASP A CA 1
ATOM 1733 C C . ASP A 1 217 ? 20.438 22.260 -14.802 1.00 59.12 217 ASP A C 1
ATOM 1735 O O . ASP A 1 217 ? 21.082 23.314 -14.886 1.00 59.12 217 ASP A O 1
ATOM 1739 N N . GLY A 1 218 ? 19.185 22.263 -14.334 1.00 52.44 218 GLY A N 1
ATOM 1740 C CA . GLY A 1 218 ? 18.489 23.471 -13.882 1.00 52.44 218 GLY A CA 1
ATOM 1741 C C . GLY A 1 218 ? 19.067 24.094 -12.602 1.00 52.44 218 GLY A C 1
ATOM 1742 O O . GLY A 1 218 ? 18.980 25.315 -12.414 1.00 52.44 218 GLY A O 1
ATOM 1743 N N . VAL A 1 219 ? 19.694 23.293 -11.731 1.00 52.28 219 VAL A N 1
ATOM 1744 C CA . VAL A 1 219 ? 20.358 23.777 -10.504 1.00 52.28 219 VAL A CA 1
ATOM 1745 C C . VAL A 1 219 ? 21.653 24.523 -10.843 1.00 52.28 219 VAL A C 1
ATOM 1747 O O . VAL A 1 219 ? 21.932 25.572 -10.251 1.00 52.28 219 VAL A O 1
ATOM 1750 N N . VAL A 1 220 ? 22.395 24.067 -11.858 1.00 49.06 220 VAL A N 1
ATOM 1751 C CA . VAL A 1 220 ? 23.632 24.720 -12.328 1.00 49.06 220 VAL A CA 1
ATOM 1752 C C . VAL A 1 220 ? 23.349 26.117 -12.904 1.00 49.06 220 VAL A C 1
ATOM 1754 O O . VAL A 1 220 ? 24.077 27.078 -12.623 1.00 49.06 220 VAL A O 1
ATOM 1757 N N . LEU A 1 221 ? 22.237 26.290 -13.629 1.00 48.50 221 LEU A N 1
ATOM 1758 C CA . LEU A 1 221 ? 21.835 27.606 -14.145 1.00 48.50 221 LEU A CA 1
ATOM 1759 C C . LEU A 1 221 ? 21.415 28.591 -13.039 1.00 48.50 221 LEU A C 1
ATOM 1761 O O . LEU A 1 221 ? 21.685 29.788 -13.157 1.00 48.50 221 LEU A O 1
ATOM 1765 N N . ARG A 1 222 ? 20.812 28.126 -11.936 1.00 49.56 222 ARG A N 1
ATOM 1766 C CA . ARG A 1 222 ? 20.416 29.007 -10.817 1.00 49.56 222 ARG A CA 1
ATOM 1767 C C . ARG A 1 222 ? 21.599 29.485 -9.974 1.00 49.56 222 ARG A C 1
ATOM 1769 O O . ARG A 1 222 ? 21.601 30.644 -9.559 1.00 49.56 222 ARG A O 1
ATOM 1776 N N . ALA A 1 223 ? 22.623 28.653 -9.778 1.00 50.09 223 ALA A N 1
ATOM 1777 C CA . ALA A 1 223 ? 23.854 29.062 -9.089 1.00 50.09 223 ALA A CA 1
ATOM 1778 C C . ALA A 1 223 ? 24.616 30.171 -9.847 1.00 50.09 223 ALA A C 1
ATOM 1780 O O . ALA A 1 223 ? 25.294 31.002 -9.241 1.00 50.09 223 ALA A O 1
ATOM 1781 N N . SER A 1 224 ? 24.439 30.236 -11.168 1.00 57.81 224 SER A N 1
ATOM 1782 C CA . SER A 1 224 ? 25.146 31.176 -12.040 1.00 57.81 224 SER A CA 1
ATOM 1783 C C . SER A 1 224 ? 24.669 32.628 -11.881 1.00 57.81 224 SER A C 1
ATOM 1785 O O . SER A 1 224 ? 25.479 33.548 -11.939 1.00 57.81 224 SER A O 1
ATOM 1787 N N . VAL A 1 225 ? 23.382 32.875 -11.607 1.00 59.38 225 VAL A N 1
ATOM 1788 C CA . VAL A 1 225 ? 22.846 34.251 -11.509 1.00 59.38 225 VAL A CA 1
ATOM 1789 C C . VAL A 1 225 ? 23.229 34.927 -10.189 1.00 59.38 225 VAL A C 1
ATOM 1791 O O . VAL A 1 225 ? 23.611 36.095 -10.185 1.00 59.38 225 VAL A O 1
ATOM 1794 N N . ALA A 1 226 ? 23.190 34.197 -9.070 1.00 62.03 226 ALA A N 1
ATOM 1795 C CA . ALA A 1 226 ? 23.584 34.737 -7.767 1.00 62.03 226 ALA A CA 1
ATOM 1796 C C . ALA A 1 226 ? 25.083 35.079 -7.720 1.00 62.03 226 ALA A C 1
ATOM 1798 O O . ALA A 1 226 ? 25.460 36.122 -7.185 1.00 62.03 226 ALA A O 1
ATOM 1799 N N . LEU A 1 227 ? 25.927 34.243 -8.337 1.00 65.38 227 LEU A N 1
ATOM 1800 C CA . LEU A 1 227 ? 27.367 34.477 -8.424 1.00 65.38 227 LEU A CA 1
ATOM 1801 C C . LEU A 1 227 ? 27.700 35.670 -9.335 1.00 65.38 227 LEU A C 1
ATOM 1803 O O . LEU A 1 227 ? 28.546 36.488 -8.984 1.00 65.38 227 LEU A O 1
ATOM 1807 N N . LEU A 1 228 ? 26.995 35.821 -10.462 1.00 65.12 228 LEU A N 1
ATOM 1808 C CA . LEU A 1 228 ? 27.142 36.980 -11.352 1.00 65.12 228 LEU A CA 1
ATOM 1809 C C . LEU A 1 228 ? 26.695 38.291 -10.680 1.00 65.12 228 LEU A C 1
ATOM 1811 O O . LEU A 1 228 ? 27.369 39.311 -10.825 1.00 65.12 228 LEU A O 1
ATOM 1815 N N . LEU A 1 229 ? 25.613 38.266 -9.894 1.00 68.19 229 LEU A N 1
ATOM 1816 C CA . LEU A 1 229 ? 25.166 39.428 -9.118 1.00 68.19 229 LEU A CA 1
ATOM 1817 C C . LEU A 1 229 ? 26.164 39.791 -8.006 1.00 68.19 229 LEU A C 1
ATOM 1819 O O . LEU A 1 229 ? 26.503 40.965 -7.856 1.00 68.19 229 LEU A O 1
ATOM 1823 N N . LEU A 1 230 ? 26.704 38.802 -7.287 1.00 70.44 230 LEU A N 1
ATOM 1824 C CA . LEU A 1 230 ? 27.754 39.010 -6.280 1.00 70.44 230 LEU A CA 1
ATOM 1825 C C . LEU A 1 230 ? 29.032 39.607 -6.886 1.00 70.44 230 LEU A C 1
ATOM 1827 O O . LEU A 1 230 ? 29.597 40.543 -6.322 1.00 70.44 230 LEU A O 1
ATOM 1831 N N . LEU A 1 231 ? 29.456 39.123 -8.056 1.00 71.12 231 LEU A N 1
ATOM 1832 C CA . LEU A 1 231 ? 30.611 39.666 -8.775 1.00 71.12 231 LEU A CA 1
ATOM 1833 C C . LEU A 1 231 ? 30.368 41.106 -9.255 1.00 71.12 231 LEU A C 1
ATOM 1835 O O . LEU A 1 231 ? 31.279 41.930 -9.189 1.00 71.12 231 LEU A O 1
ATOM 1839 N N . SER A 1 232 ? 29.141 41.440 -9.672 1.00 68.50 232 SER A N 1
ATOM 1840 C CA . SER A 1 232 ? 28.782 42.811 -10.065 1.00 68.50 232 SER A CA 1
ATOM 1841 C C . SER A 1 232 ? 28.769 43.795 -8.884 1.00 68.50 232 SER A C 1
ATOM 1843 O O . SER A 1 232 ? 29.215 44.932 -9.024 1.00 68.50 232 SER A O 1
ATOM 1845 N N . LEU A 1 233 ? 28.334 43.347 -7.700 1.00 69.00 233 LEU A N 1
ATOM 1846 C CA . LEU A 1 233 ? 28.353 44.136 -6.463 1.00 69.00 233 LEU A CA 1
ATOM 1847 C C . LEU A 1 233 ? 29.781 44.364 -5.953 1.00 69.00 233 LEU A C 1
ATOM 1849 O O . LEU A 1 233 ? 30.118 45.481 -5.569 1.00 69.00 233 LEU A O 1
ATOM 1853 N N . LEU A 1 234 ? 30.638 43.340 -6.011 1.00 68.88 234 LEU A N 1
ATOM 1854 C CA . LEU A 1 234 ? 32.061 43.465 -5.675 1.00 68.88 234 LEU A CA 1
ATOM 1855 C C . LEU A 1 234 ? 32.775 44.452 -6.611 1.00 68.88 234 LEU A C 1
ATOM 1857 O O . LEU A 1 234 ? 33.515 45.314 -6.138 1.00 68.88 234 LEU A O 1
ATOM 1861 N N . ALA A 1 235 ? 32.494 44.393 -7.917 1.00 68.94 235 ALA A N 1
ATOM 1862 C CA . ALA A 1 235 ? 33.054 45.328 -8.894 1.00 68.94 235 ALA A CA 1
ATOM 1863 C C . ALA A 1 235 ? 32.604 46.786 -8.665 1.00 68.94 235 ALA A C 1
ATOM 1865 O O . ALA A 1 235 ? 33.388 47.701 -8.897 1.00 68.94 235 ALA A O 1
ATOM 1866 N N . ALA A 1 236 ? 31.385 47.014 -8.162 1.00 67.81 236 ALA A N 1
ATOM 1867 C CA . ALA A 1 236 ? 30.873 48.353 -7.857 1.00 67.81 236 ALA A CA 1
ATOM 1868 C C . ALA A 1 236 ? 31.463 48.975 -6.574 1.00 67.81 236 ALA A C 1
ATOM 1870 O O . ALA A 1 236 ? 31.388 50.186 -6.396 1.00 67.81 236 ALA A O 1
ATOM 1871 N N . THR A 1 237 ? 32.046 48.169 -5.681 1.00 61.91 237 THR A N 1
ATOM 1872 C CA . THR A 1 237 ? 32.668 48.649 -4.426 1.00 61.91 237 THR A CA 1
ATOM 1873 C C . THR A 1 237 ? 34.170 48.930 -4.532 1.00 61.91 237 THR A C 1
ATOM 1875 O O . THR A 1 237 ? 34.758 49.465 -3.596 1.00 61.91 237 THR A O 1
ATOM 1878 N N . LEU A 1 238 ? 34.792 48.559 -5.654 1.00 58.25 238 LEU A N 1
ATOM 1879 C CA . LEU A 1 238 ? 36.234 48.670 -5.911 1.00 58.25 238 LEU A CA 1
ATOM 1880 C C . LEU A 1 238 ? 36.586 49.748 -6.959 1.00 58.25 238 LEU A C 1
ATOM 1882 O O . LEU A 1 238 ? 37.726 49.785 -7.422 1.00 58.25 238 LEU A O 1
ATOM 1886 N N . GLY A 1 239 ? 35.629 50.608 -7.327 1.00 47.00 239 GLY A N 1
ATOM 1887 C CA . GLY A 1 239 ? 35.797 51.729 -8.262 1.00 47.00 239 GLY A CA 1
ATOM 1888 C C . GLY A 1 239 ? 35.650 53.088 -7.595 1.00 47.00 239 GLY A C 1
ATOM 1889 O O . GLY A 1 239 ? 34.783 53.205 -6.701 1.00 47.00 239 GLY A O 1
#

Secondary structure (DSSP, 8-state):
-----TT--SEEEEEEEEEESSSEEEEEEEEEETTTTEEEEEEEEEEETT--TT----EEEEEEEEEPTT-EEEEEEE---TT-SSPPPBSSSTTSB-EEEEEEEESPPS--EEEEEE-HHHHHHHHHTSHHHHHHHTTSS-HHHHHHTS---HHHHHHHHHHHHHS-EEEEEE-SS-EEEEEEPPP-EEE------TTSSS-SPPPHHHHHHHHHHHHHHHHHHHHHHHHHHHHHH--

Sequence (239 aa):
MHKLSSKRRHSCVCKYTSHPHSHGLSLQHIRYNSDCGVYEELEPIDRNLKYDFNFQQINHLRREVIIKPGDILQLKCFYGTTKEDGVTIGGLSTRDEMCLSFFFYYPRLKFTAGVSHIDDNVFYSFLGNFPTGQQILDGTMEYVDGLNGIPWNDDTRNMLQGLVDSSTQNYYCGGEDDRLENKTNFPEVGCSYIPPDQCSATPNPPTCCERISATEDGVVLRASVALLLLLSLLAATLG

Mean predicted aligned error: 9.6 Å

Solvent-accessible surface area (backbone atoms only — not comparable to full-atom values): 14103 Å² total; per-residue (Å²): 139,83,85,74,75,95,71,70,77,48,37,36,38,45,34,36,37,65,50,42,66,40,42,17,35,35,32,39,32,32,38,72,39,81,92,66,73,37,29,32,36,44,82,52,81,42,76,40,75,77,42,50,64,92,66,71,60,80,45,73,51,95,60,69,44,78,47,49,83,83,50,45,78,47,78,45,69,43,78,73,65,90,86,52,96,58,78,74,48,78,53,88,54,94,78,30,37,44,80,46,74,48,79,43,62,38,70,87,63,74,63,75,50,74,53,72,45,62,32,64,67,60,52,50,56,58,30,57,78,33,75,37,28,38,31,33,75,72,68,77,38,56,66,68,62,15,55,53,62,48,79,83,44,72,67,52,48,51,51,52,49,50,47,62,71,65,41,49,24,39,35,38,41,39,33,84,89,52,76,49,75,53,76,44,68,68,78,73,64,75,27,78,61,72,79,60,42,87,87,46,98,69,30,69,68,80,52,64,52,60,54,52,53,54,55,57,59,52,51,58,60,57,58,50,55,59,52,51,51,52,51,52,53,54,57,64,72,76,109

Radius of gyration: 24.01 Å; Cα contacts (8 Å, |Δi|>4): 352; chains: 1; bounding box: 57×85×62 Å

Organism: Geodia barretti (NCBI:txid519541)

Foldseek 3Di:
DDPPDPPPQKKWFFKKWWAKLAQWKWWWKWAQDPVQGAIATDDTPDGGRGDDNVDTDIDGDPDIDIGHPRIDTDMDDDHDCVPPPFDADDDDDSSHTDTDMGTDMDDDDQWDDKDKFFPPVLVLVLLVVAPLSVCVVVVNDDPRVSRRRDPPDPVSVVVVVVSRQFGKMWMWIDGPPDIDIDIDGDGPHQYYDDQFCPPDPRRDDDDSNVVVVVVVVVVVVVVVVVVVVVVVVVVVVVD

pLDDT: mean 85.95, std 13.92, range [24.89, 97.94]

Nearest PDB structures (foldseek):
  4zel-assembly1_A  TM=7.984E-01  e=2.193E-08  Homo sapiens
  4zel-assembly1_B  TM=7.533E-01  e=4.308E-08  Homo sapiens
  6i50-assembly1_A  TM=4.544E-01  e=1.620E+00  Spodoptera frugiperda
  1tvg-assembly1_A  TM=5.051E-01  e=5.585E+00  Homo sapiens
  4zxa-assembly1_A  TM=2.163E-01  e=4.216E+00  Pseudomonas sp. WBC-3

InterPro domains:
  IPR000945 Dopamine beta-hydroxylase-like [PTHR10157] (17-190)
  IPR008977 PHM/PNGase F domain superfamily [SSF49742] (16-132)
  IPR014784 Copper type II, ascorbate-dependent monooxygenase-like, C-terminal [G3DSA:2.60.120.230] (4-135)
  IPR024548 Copper type II ascorbate-dependent monooxygenase, C-terminal [PF03712] (15-124)